Protein 3P06 (pdb70)

InterPro domains:
  IPR002662 Birnavirus VP2 protein [PF01766] (14-461)
  IPR002663 Birnavirus VP3 protein [PF01767] (892-1068)
  IPR025775 Birnavirus VP4 protease domain [PF01768] (469-806)
  IPR025775 Birnavirus VP4 protease domain [PS51548] (619-839)
  IPR029053 Viral coat protein subunit [G3DSA:2.60.120.20] (16-431)
  IPR043048 Birnavirus VP3, domain 1 [G3DSA:1.10.150.620] (952-1015)

Solvent-accessible surface area: 8712 Å² total

Organism: NCBI:txid321302

B-factor: mean 28.44, std 12.36, range [10.0, 89.31]

Foldseek 3Di:
DWDKFFWAFEKDKWWDPPPDIAIFIKKTFDDPQVRQQDVQQADWAQAPQCEIEGRAGVAPNVLVNPANANYYIYIATFFDDFFTMTIGHNQGAHEYYAQCRLRNLLRRPADPNTYAQEETAHDDPQWGDADDCVVVRCVRPPVVFVTFYEHCDPVGVHDTGSVRSNVVRRDHDDPDRGGTDHDNYYIYD

Secondary structure (DSSP, 8-state):
-EEEEE--B---EE--BTTB---EE--EES--GGG---TT--EEEE-TTS-EEEEE----HHHHTTS---SEEE---BSEE-SSEEEEESS-PPEESSTTHHHHHHHHT--SSS--------EETTEEPPPSSHHHHIIIIIHHHT---EESSTTSEE--BHHHHHHHHSS---S---B----SS-EE-

Radius of gyration: 14.61 Å; Cα contacts (8 Å, |Δi|>4): 497; chains: 1; bounding box: 37×34×33 Å

Sequence (189 aa):
NGVELSAVGVLLPVLDSGRRISGGAFAVKGDLSEHIKNPKNTRIAQTVAGGTIYGLSEVNIDEAEKLPIKGAITVLPVVQATATSILVPDNQPQLAFNSWEAAACAADTLESQQTPFLVTGAVESGNLSPNLLAVQKQLLVAKPAGIGLAANSDRALKVVTLEQLRQVVGDKPWRKPVTFSSGKNVAQA

Nearest PDB structures (foldseek):
  3p06-assembly1_A  TM=1.005E+00  e=1.184E-39  Tellina virus 1
  4izk-assembly1_A  TM=7.443E-01  e=7.998E-09  Yellowtail ascites virus - Y-6
  4izj-assembly2_B  TM=7.480E-01  e=6.464E-08  Yellowtail ascites virus - Y-6

Structure (mmCIF, N/CA/C/O backbone):
data_3P06
#
_entry.id   3P06
#
_cell.length_a   59.140
_cell.length_b   59.140
_cell.length_c   208.142
_cell.angle_alpha   90.00
_cell.angle_beta   90.00
_cell.angle_gamma   120.00
#
_symmetry.space_group_name_H-M   'P 64 2 2'
#
loop_
_entity.id
_entity.type
_entity.pdbx_description
1 polymer 'VP4 protein'
2 non-polymer 'SULFATE ION'
3 non-polymer GLYCEROL
4 non-polymer BETA-MERCAPTOETHANOL
5 non-polymer UREA
6 non-polymer 'CHLORIDE ION'
7 water water
#
loop_
_atom_site.group_PDB
_atom_site.id
_atom_site.type_symbol
_atom_site.label_atom_id
_atom_site.label_alt_id
_atom_site.label_comp_id
_atom_site.label_asym_id
_atom_site.label_entity_id
_atom_site.label_seq_id
_atom_site.pdbx_PDB_ins_code
_atom_site.Cartn_x
_atom_site.Cartn_y
_atom_site.Cartn_z
_atom_site.occupancy
_atom_site.B_iso_or_equiv
_atom_site.auth_seq_id
_atom_site.auth_comp_id
_atom_site.auth_asym_id
_atom_site.auth_atom_id
_atom_site.pdbx_PDB_model_num
ATOM 1 N N . ASN A 1 1 ? -19.722 19.183 -12.105 1.00 33.70 637 ASN A N 1
ATOM 2 C CA . ASN A 1 1 ? -19.057 20.064 -11.094 1.00 33.38 637 ASN A CA 1
ATOM 3 C C . ASN A 1 1 ? -17.552 19.992 -11.226 1.00 29.32 637 ASN A C 1
ATOM 4 O O . ASN A 1 1 ? -16.990 18.921 -11.503 1.00 29.39 637 ASN A O 1
ATOM 9 N N . GLY A 1 2 ? -16.901 21.141 -11.070 1.00 26.36 638 GLY A N 1
ATOM 10 C CA . GLY A 1 2 ? -15.440 21.220 -11.131 1.00 21.65 638 GLY A CA 1
ATOM 11 C C . GLY A 1 2 ? -14.994 22.612 -10.709 1.00 21.83 638 GLY A C 1
ATOM 12 O O . GLY A 1 2 ? -15.810 23.516 -10.401 1.00 19.12 638 GLY A O 1
ATOM 13 N N . VAL A 1 3 ? -13.694 22.815 -10.734 1.00 21.42 639 VAL A N 1
ATOM 14 C CA . VAL A 1 3 ? -13.122 24.074 -10.328 1.00 23.23 639 VAL A CA 1
ATOM 15 C C . VAL A 1 3 ? -12.220 24.566 -11.469 1.00 22.24 639 VAL A C 1
ATOM 16 O O . VAL A 1 3 ? -11.459 23.770 -12.064 1.00 20.91 639 VAL A O 1
ATOM 20 N N . GLU A 1 4 ? -12.281 25.862 -11.782 1.00 21.72 640 GLU A N 1
ATOM 21 C CA . GLU A 1 4 ? -11.376 26.437 -12.743 1.00 22.70 640 GLU A CA 1
ATOM 22 C C . GLU A 1 4 ? -10.221 27.110 -12.003 1.00 23.73 640 GLU A C 1
ATOM 23 O O . GLU A 1 4 ? -10.460 27.965 -11.149 1.00 24.51 640 GLU A O 1
ATOM 29 N N . LEU A 1 5 ? -8.981 26.804 -12.377 1.00 21.98 641 LEU A N 1
ATOM 30 C CA . LEU A 1 5 ? -7.813 27.271 -11.618 1.00 23.35 641 LEU A CA 1
ATOM 31 C C . LEU A 1 5 ? -6.861 27.964 -12.578 1.00 23.25 641 LEU A C 1
ATOM 32 O O . LEU A 1 5 ? -6.695 27.523 -13.726 1.00 20.90 641 LEU A O 1
ATOM 37 N N . SER A 1 6 ? -6.240 29.067 -12.135 1.00 23.90 642 SER A N 1
ATOM 38 C CA . SER A 1 6 ? -5.084 29.644 -12.830 1.00 25.35 642 SER A CA 1
ATOM 39 C C . SER A 1 6 ? -3.971 28.679 -12.604 1.00 24.38 642 SER A C 1
ATOM 40 O O . SER A 1 6 ? -3.714 28.339 -11.484 1.00 26.92 642 SER A O 1
ATOM 43 N N . ALA A 1 7 ? -3.258 28.274 -13.613 1.00 22.60 643 ALA A N 1
ATOM 44 C CA . ALA A 1 7 ? -2.288 27.191 -13.428 1.00 22.31 643 ALA A CA 1
ATOM 45 C C . ALA A 1 7 ? -1.458 27.143 -14.643 1.00 21.09 643 ALA A C 1
ATOM 46 O O . ALA A 1 7 ? -1.925 27.418 -15.763 1.00 20.32 643 ALA A O 1
ATOM 48 N N . VAL A 1 8 ? -0.236 26.726 -14.431 1.00 21.17 644 VAL A N 1
ATOM 49 C CA . VAL A 1 8 ? 0.680 26.528 -15.528 1.00 21.59 644 VAL A CA 1
ATOM 50 C C . VAL A 1 8 ? 1.273 25.124 -15.328 1.00 20.14 644 VAL A C 1
ATOM 51 O O . VAL A 1 8 ? 1.533 24.726 -14.197 1.00 19.22 644 VAL A O 1
ATOM 55 N N . GLY A 1 9 ? 1.431 24.382 -16.410 1.00 19.51 645 GLY A N 1
ATOM 56 C CA . GLY A 1 9 ? 2.032 23.069 -16.334 1.00 19.44 645 GLY A CA 1
ATOM 57 C C . GLY A 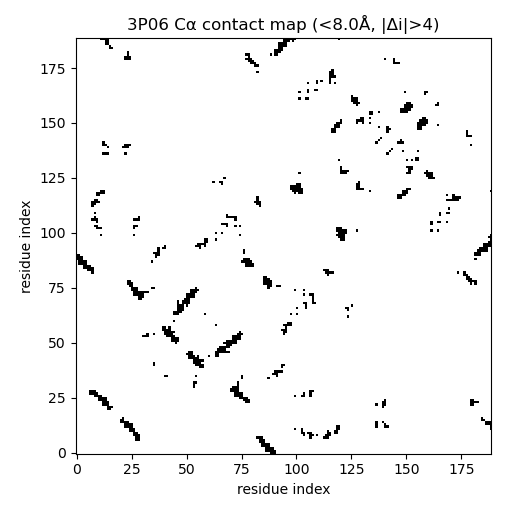1 9 ? 2.092 22.442 -17.704 1.00 19.50 645 GLY A C 1
ATOM 58 O O . GLY A 1 9 ? 2.110 23.157 -18.716 1.00 20.32 645 GLY A O 1
ATOM 59 N N . VAL A 1 10 ? 2.120 21.104 -17.759 1.00 17.62 646 VAL A N 1
ATOM 60 C CA . VAL A 1 10 ? 2.246 20.441 -19.044 1.00 15.86 646 VAL A CA 1
ATOM 61 C C . VAL A 1 10 ? 1.202 19.307 -19.140 1.00 15.41 646 VAL A C 1
ATOM 62 O O . VAL A 1 10 ? 1.081 18.472 -18.204 1.00 13.25 646 VAL A O 1
ATOM 66 N N . LEU A 1 11 ? 0.447 19.324 -20.242 1.00 14.23 647 LEU A N 1
ATOM 67 C CA . LEU A 1 11 ? -0.634 18.401 -20.439 1.00 15.81 647 LEU A CA 1
ATOM 68 C C . LEU A 1 11 ? -0.098 16.983 -20.772 1.00 15.82 647 LEU A C 1
ATOM 69 O O . LEU A 1 11 ? 0.901 16.837 -21.437 1.00 15.49 647 LEU A O 1
ATOM 74 N N . LEU A 1 12 ? -0.808 15.963 -20.345 1.00 15.22 648 LEU A N 1
ATOM 75 C CA . LEU A 1 12 ? -0.430 14.593 -20.704 1.00 14.82 648 LEU A CA 1
ATOM 76 C C . LEU A 1 12 ? -1.719 13.804 -20.988 1.00 15.05 648 LEU A C 1
ATOM 77 O O . LEU A 1 12 ? -2.702 13.919 -20.264 1.00 15.78 648 LEU A O 1
ATOM 82 N N . PRO A 1 13 ? -1.697 12.985 -22.031 1.00 17.08 649 PRO A N 1
ATOM 83 C CA . PRO A 1 13 ? -2.864 12.158 -22.359 1.00 17.94 649 PRO A CA 1
ATOM 84 C C . PRO A 1 13 ? -2.981 10.916 -21.466 1.00 16.43 649 PRO A C 1
ATOM 85 O O . PRO A 1 13 ? -1.971 10.374 -21.031 1.00 16.31 649 PRO A O 1
ATOM 89 N N . VAL A 1 14 ? -4.210 10.509 -21.161 1.00 16.40 650 VAL A N 1
ATOM 90 C CA . VAL A 1 14 ? -4.458 9.252 -20.466 1.00 16.63 650 VAL A CA 1
ATOM 91 C C . VAL A 1 14 ? -5.521 8.469 -21.197 1.00 17.80 650 VAL A C 1
ATOM 92 O O . VAL A 1 14 ? -6.337 9.032 -21.915 1.00 18.39 650 VAL A O 1
ATOM 96 N N . LEU A 1 15 ? -5.512 7.162 -20.998 1.00 18.55 651 LEU A N 1
ATOM 97 C CA . LEU A 1 15 ? -6.518 6.268 -21.556 1.00 21.47 651 LEU A CA 1
ATOM 98 C C . LEU A 1 15 ? -7.297 5.582 -20.443 1.00 23.38 651 LEU A C 1
ATOM 99 O O . LEU A 1 15 ? -6.719 5.312 -19.405 1.00 24.06 651 LEU A O 1
ATOM 112 N N . ASP A 1 17 ? -10.360 2.533 -19.538 1.00 38.73 653 ASP A N 1
ATOM 113 C CA . ASP A 1 17 ? -11.136 1.373 -19.944 1.00 45.18 653 ASP A CA 1
ATOM 114 C C . ASP A 1 17 ? -12.489 1.310 -19.195 1.00 47.92 653 ASP A C 1
ATOM 115 O O . ASP A 1 17 ? -12.528 1.194 -17.974 1.00 48.02 653 ASP A O 1
ATOM 120 N N . SER A 1 18 ? -13.587 1.380 -19.945 1.00 51.51 654 SER A N 1
ATOM 121 C CA . SER A 1 18 ? -14.941 1.137 -19.417 1.00 55.03 654 SER A CA 1
ATOM 122 C C . SER A 1 18 ? -15.404 -0.175 -19.994 1.00 57.87 654 SER A C 1
ATOM 123 O O . SER A 1 18 ? -16.382 -0.223 -20.768 1.00 61.02 654 SER A O 1
ATOM 126 N N . GLY A 1 19 ? -14.680 -1.237 -19.645 1.00 58.17 655 GLY A N 1
ATOM 127 C CA . GLY A 1 19 ? -14.918 -2.579 -20.186 1.00 59.81 655 GLY A CA 1
ATOM 128 C C . GLY A 1 19 ? -15.367 -2.762 -21.634 1.00 61.26 655 GLY A C 1
ATOM 129 O O . GLY A 1 19 ? -15.133 -3.842 -22.217 1.00 63.91 655 GLY A O 1
ATOM 130 N N . ARG A 1 20 ? -16.012 -1.745 -22.222 1.00 60.27 656 ARG A N 1
ATOM 131 C CA . ARG A 1 20 ? -16.592 -1.862 -23.571 1.00 62.25 656 ARG A CA 1
ATOM 132 C C . ARG A 1 20 ? -15.824 -1.033 -24.589 1.00 58.49 656 ARG A C 1
ATOM 133 O O . ARG A 1 20 ? -15.695 -1.415 -25.742 1.00 59.47 656 ARG A O 1
ATOM 141 N N . ARG A 1 21 ? -15.287 0.091 -24.149 1.00 54.41 657 ARG A N 1
ATOM 142 C CA . ARG A 1 21 ? -14.581 0.985 -25.045 1.00 51.11 657 ARG A CA 1
ATOM 143 C C . ARG A 1 21 ? -13.390 1.612 -24.350 1.00 44.79 657 ARG A C 1
ATOM 144 O O . ARG A 1 21 ? -13.379 1.790 -23.126 1.00 42.19 657 ARG A O 1
ATOM 152 N N . ILE A 1 22 ? -12.380 1.949 -25.133 1.00 30.67 658 ILE A N 1
ATOM 153 C CA . ILE A 1 22 ? -11.234 2.650 -24.568 1.00 29.39 658 ILE A CA 1
ATOM 154 C C . ILE A 1 22 ? -11.534 4.082 -24.873 1.00 26.12 658 ILE A C 1
ATOM 155 O O . ILE A 1 22 ? -11.890 4.376 -26.008 1.00 27.08 658 ILE A O 1
ATOM 160 N N . SER A 1 23 ? -11.487 4.945 -23.879 1.00 23.69 659 SER A N 1
ATOM 161 C CA . SER A 1 23 ? -11.626 6.349 -24.175 1.00 23.72 659 SER A CA 1
ATOM 162 C C . SER A 1 23 ? -10.384 7.085 -23.693 1.00 21.42 659 SER A C 1
ATOM 163 O O . SER A 1 23 ? -9.490 6.483 -23.066 1.00 21.09 659 SER A O 1
ATOM 166 N N . GLY A 1 24 ? -10.291 8.354 -24.055 1.00 19.53 660 GLY A N 1
ATOM 167 C CA . GLY A 1 24 ? -9.114 9.148 -23.817 1.00 19.33 660 GLY A CA 1
ATOM 168 C C . GLY A 1 24 ? -9.473 10.365 -22.966 1.00 19.67 660 GLY A C 1
ATOM 169 O O . GLY A 1 24 ? -10.615 10.789 -22.977 1.00 19.79 660 GLY A O 1
ATOM 170 N N . GLY A 1 25 ? -8.512 10.847 -22.173 1.00 16.46 661 GLY A N 1
ATOM 171 C CA . GLY A 1 25 ? -8.645 12.105 -21.464 1.00 16.69 661 GLY A CA 1
ATOM 172 C C . GLY A 1 25 ? -7.276 12.756 -21.222 1.00 14.73 661 GLY A C 1
ATOM 173 O O . GLY A 1 25 ? -6.281 12.384 -21.846 1.00 15.10 661 GLY A O 1
ATOM 174 N N . ALA A 1 26 ? -7.188 13.665 -20.242 1.00 14.72 662 ALA A N 1
ATOM 175 C CA . ALA A 1 26 ? -5.949 14.380 -20.030 1.00 12.08 662 ALA A CA 1
ATOM 176 C C . ALA A 1 26 ? -5.767 14.653 -18.574 1.00 12.74 662 ALA A C 1
ATOM 177 O O . ALA A 1 26 ? -6.734 14.825 -17.860 1.00 13.88 662 ALA A O 1
ATOM 179 N N . PHE A 1 27 ? -4.500 14.690 -18.144 1.00 12.59 663 PHE A N 1
ATOM 180 C CA . PHE A 1 27 ? -4.172 15.228 -16.836 1.00 13.85 663 PHE A CA 1
ATOM 181 C C . PHE A 1 27 ? -3.215 16.339 -17.183 1.00 13.68 663 PHE A C 1
ATOM 182 O O . PHE A 1 27 ? -2.743 16.423 -18.332 1.00 15.41 663 PHE A O 1
ATOM 198 N N . ALA A 1 29 ? 0.375 17.940 -15.436 1.00 12.56 665 ALA A N 1
ATOM 199 C CA . ALA A 1 29 ? 1.357 17.990 -14.338 1.00 14.48 665 ALA A CA 1
ATOM 200 C C . ALA A 1 29 ? 1.459 19.521 -14.020 1.00 16.00 665 ALA A C 1
ATOM 201 O O . ALA A 1 29 ? 2.078 20.269 -14.790 1.00 16.28 665 ALA A O 1
ATOM 203 N N . VAL A 1 30 ? 0.857 19.959 -12.917 1.00 16.68 666 VAL A N 1
ATOM 204 C CA . VAL A 1 30 ? 0.735 21.390 -12.678 1.00 18.01 666 VAL A CA 1
ATOM 205 C C . VAL A 1 30 ? 1.855 21.792 -11.722 1.00 19.39 666 VAL A C 1
ATOM 206 O O . VAL A 1 30 ? 2.201 21.062 -10.765 1.00 20.17 666 VAL A O 1
ATOM 210 N N . LYS A 1 31 ? 2.401 22.975 -11.921 1.00 20.78 667 LYS A N 1
ATOM 211 C CA . LYS A 1 31 ? 3.424 23.452 -11.004 1.00 21.30 667 LYS A CA 1
ATOM 212 C C . LYS A 1 31 ? 2.792 23.897 -9.700 1.00 21.39 667 LYS A C 1
ATOM 213 O O . LYS A 1 31 ? 1.822 24.648 -9.715 1.00 20.27 667 LYS A O 1
ATOM 219 N N . GLY A 1 32 ? 3.381 23.465 -8.581 1.00 21.52 668 GLY A N 1
ATOM 220 C CA . GLY A 1 32 ? 2.876 23.825 -7.260 1.00 21.59 668 GLY A CA 1
ATOM 221 C C . GLY A 1 32 ? 2.109 22.671 -6.588 1.00 22.20 668 GLY A C 1
ATOM 222 O O . GLY A 1 32 ? 1.837 21.605 -7.187 1.00 20.30 668 GLY A O 1
ATOM 223 N N . ASP A 1 33 ? 1.798 22.914 -5.321 1.00 21.51 669 ASP A N 1
ATOM 224 C CA . ASP A 1 33 ? 1.088 22.017 -4.507 1.00 22.57 669 ASP A CA 1
ATOM 225 C C . ASP A 1 33 ? -0.421 22.375 -4.626 1.00 22.49 669 ASP A C 1
ATOM 226 O O . ASP A 1 33 ? -0.912 23.314 -3.966 1.00 20.37 669 ASP A O 1
ATOM 231 N N . LEU A 1 34 ? -1.142 21.576 -5.403 1.00 19.58 670 LEU A N 1
ATOM 232 C CA . LEU A 1 34 ? -2.593 21.752 -5.576 1.00 19.77 670 LEU A CA 1
ATOM 233 C C . LEU A 1 34 ? -3.339 20.544 -5.000 1.00 19.92 670 LEU A C 1
ATOM 234 O O . LEU A 1 34 ? -4.472 20.273 -5.411 1.00 17.88 670 LEU A O 1
ATOM 239 N N . SER A 1 35 ? -2.747 19.880 -3.964 1.00 19.16 671 SER A N 1
ATOM 240 C CA . SER A 1 35 ? -3.319 18.613 -3.437 1.00 19.81 671 SER A CA 1
ATOM 241 C C . SER A 1 35 ? -4.711 18.820 -2.826 1.00 21.60 671 SER A C 1
ATOM 242 O O . SER A 1 35 ? -5.463 17.871 -2.665 1.00 20.53 671 SER A O 1
ATOM 245 N N . GLU A 1 36 ? -5.080 20.070 -2.516 1.00 21.80 672 GLU A N 1
ATOM 246 C CA . GLU A 1 36 ? -6.405 20.312 -1.991 1.00 24.41 672 GLU A CA 1
ATOM 247 C C . GLU A 1 36 ? -7.481 20.132 -3.096 1.00 23.85 672 GLU A C 1
ATOM 248 O O . GLU A 1 36 ? -8.657 20.064 -2.804 1.00 25.14 672 GLU A O 1
ATOM 254 N N . HIS A 1 37 ? -7.084 20.053 -4.362 1.00 21.39 673 HIS A N 1
ATOM 255 C CA . HIS A 1 37 ? -8.042 19.820 -5.440 1.00 22.23 673 HIS A CA 1
ATOM 256 C C . HIS A 1 37 ? -8.152 18.344 -5.860 1.00 23.39 673 HIS A C 1
ATOM 257 O O . HIS A 1 37 ? -8.973 17.975 -6.725 1.00 23.71 673 HIS A O 1
ATOM 264 N N . ILE A 1 38 ? -7.385 17.481 -5.194 1.00 22.95 674 ILE A N 1
ATOM 265 C CA . ILE A 1 38 ? -7.492 16.032 -5.454 1.00 22.62 674 ILE A CA 1
ATOM 266 C C . ILE A 1 38 ? -8.798 15.532 -4.849 1.00 24.39 674 ILE A C 1
ATOM 267 O O . ILE A 1 38 ? -9.028 15.670 -3.660 1.00 26.24 674 ILE A O 1
ATOM 272 N N . LYS A 1 39 ? -9.704 14.995 -5.657 1.00 25.82 675 LYS A N 1
ATOM 273 C CA . LYS A 1 39 ? -10.981 14.496 -5.074 1.00 27.58 675 LYS A CA 1
ATOM 274 C C . LYS A 1 39 ? -11.180 12.971 -5.247 1.00 29.13 675 LYS A C 1
ATOM 275 O O . LYS A 1 39 ? -12.265 12.457 -5.010 1.00 30.96 675 LYS A O 1
ATOM 281 N N . ASN A 1 40 ? -10.126 12.237 -5.620 1.00 27.34 676 ASN A N 1
ATOM 282 C CA . ASN A 1 40 ? -10.215 10.781 -5.635 1.00 26.30 676 ASN A CA 1
ATOM 283 C C . ASN A 1 40 ? -9.343 10.302 -4.447 1.00 26.21 676 ASN A C 1
ATOM 284 O O . ASN A 1 40 ? -8.145 10.571 -4.431 1.00 24.26 676 ASN A O 1
ATOM 289 N N . PRO A 1 41 ? -9.969 9.667 -3.432 1.00 27.44 677 PRO A N 1
ATOM 290 C CA . PRO A 1 41 ? -9.223 9.234 -2.251 1.00 28.20 677 PRO A CA 1
ATOM 291 C C . PRO A 1 41 ? -8.181 8.091 -2.570 1.00 27.93 677 PRO A C 1
ATOM 292 O O . PRO A 1 41 ? -7.377 7.731 -1.709 1.00 28.76 677 PRO A O 1
ATOM 296 N N . LYS A 1 42 ? -8.173 7.537 -3.776 1.00 25.11 678 LYS A N 1
ATOM 297 C CA . LYS A 1 42 ? -7.084 6.632 -4.134 1.00 24.53 678 LYS A CA 1
ATOM 298 C C . LYS A 1 42 ? -5.829 7.421 -4.574 1.00 21.53 678 LYS A C 1
ATOM 299 O O . LYS A 1 42 ? -4.758 6.872 -4.603 1.00 20.62 678 LYS A O 1
ATOM 305 N N . ASN A 1 43 ? -5.983 8.659 -5.041 1.00 18.47 679 ASN A N 1
ATOM 306 C CA . ASN A 1 43 ? -4.812 9.413 -5.577 1.00 19.23 679 ASN A CA 1
ATOM 307 C C . ASN A 1 43 ? -4.144 10.220 -4.484 1.00 19.29 679 ASN A C 1
ATOM 308 O O . ASN A 1 43 ? -3.836 11.395 -4.655 1.00 19.93 679 ASN A O 1
ATOM 313 N N . THR A 1 44 ? -3.940 9.584 -3.360 1.00 20.73 680 THR A N 1
ATOM 314 C CA . THR A 1 44 ? -3.529 10.265 -2.136 1.00 22.17 680 THR A CA 1
ATOM 315 C C . THR A 1 44 ? -2.102 9.766 -1.748 1.00 22.48 680 THR A C 1
ATOM 316 O O . THR A 1 44 ? -1.768 9.707 -0.573 1.00 24.87 680 THR A O 1
ATOM 320 N N . ARG A 1 45 ? -1.278 9.403 -2.726 1.00 21.34 681 ARG A N 1
ATOM 321 C CA . ARG A 1 45 ? 0.116 9.091 -2.463 1.00 23.35 681 ARG A CA 1
ATOM 322 C C . ARG A 1 45 ? 1.024 10.237 -2.974 1.00 22.75 681 ARG A C 1
ATOM 323 O O . ARG A 1 45 ? 0.769 10.870 -4.020 1.00 20.67 681 ARG A O 1
ATOM 331 N N . ILE A 1 46 ? 2.065 10.550 -2.221 1.00 23.72 682 ILE A N 1
ATOM 332 C CA . ILE A 1 46 ? 2.950 11.622 -2.643 1.00 24.67 682 ILE A CA 1
ATOM 333 C C . ILE A 1 46 ? 4.334 11.014 -2.897 1.00 24.25 682 ILE A C 1
ATOM 334 O O . ILE A 1 46 ? 4.700 10.103 -2.181 1.00 27.05 682 ILE A O 1
ATOM 339 N N . ALA A 1 47 ? 5.066 11.461 -3.907 1.00 21.86 683 ALA A N 1
ATOM 340 C CA . ALA A 1 47 ? 6.432 10.986 -4.171 1.00 22.91 683 ALA A CA 1
ATOM 341 C C . ALA A 1 47 ? 7.384 12.141 -3.857 1.00 24.93 683 ALA A C 1
ATOM 342 O O . ALA A 1 47 ? 7.241 13.245 -4.416 1.00 25.12 683 ALA A O 1
ATOM 344 N N . GLN A 1 48 ? 8.307 11.947 -2.925 1.00 26.10 684 GLN A N 1
ATOM 345 C CA . GLN A 1 48 ? 9.388 12.923 -2.711 1.00 27.69 684 GLN A CA 1
ATOM 346 C C . GLN A 1 48 ? 10.585 12.454 -3.559 1.00 28.07 684 GLN A C 1
ATOM 347 O O . GLN A 1 48 ? 10.921 11.251 -3.527 1.00 29.06 684 GLN A O 1
ATOM 353 N N . THR A 1 49 ? 11.213 13.361 -4.295 1.00 25.74 685 THR A N 1
ATOM 354 C CA . THR A 1 49 ? 12.225 12.928 -5.237 1.00 27.39 685 THR A CA 1
ATOM 355 C C . THR A 1 49 ? 13.589 13.139 -4.698 1.00 29.79 685 THR A C 1
ATOM 356 O O . THR A 1 49 ? 13.817 13.976 -3.793 1.00 32.02 685 THR A O 1
ATOM 360 N N . VAL A 1 50 ? 14.541 12.450 -5.307 1.00 32.32 686 VAL A N 1
ATOM 361 C CA . VAL A 1 50 ? 15.947 12.646 -4.913 1.00 34.12 686 VAL A CA 1
ATOM 362 C C . VAL A 1 50 ? 16.461 14.078 -5.053 1.00 34.44 686 VAL A C 1
ATOM 363 O O . VAL A 1 50 ? 17.355 14.457 -4.304 1.00 36.76 686 VAL A O 1
ATOM 367 N N . ALA A 1 51 ? 15.891 14.881 -5.943 1.00 32.10 687 ALA A N 1
ATOM 368 C CA . ALA A 1 51 ? 16.324 16.282 -6.141 1.00 33.46 687 ALA A CA 1
ATOM 369 C C . ALA A 1 51 ? 15.627 17.285 -5.200 1.00 33.24 687 ALA A C 1
ATOM 370 O O . ALA A 1 51 ? 15.752 18.497 -5.398 1.00 34.05 687 ALA A O 1
ATOM 372 N N . GLY A 1 52 ? 14.922 16.800 -4.168 1.00 32.19 688 GLY A N 1
ATOM 373 C CA . GLY A 1 52 ? 14.195 17.702 -3.252 1.00 30.45 688 GLY A CA 1
ATOM 374 C C . GLY A 1 52 ? 12.735 18.008 -3.664 1.00 29.54 688 GLY A C 1
ATOM 375 O O . GLY A 1 52 ? 12.075 18.762 -2.976 1.00 29.76 688 GLY A O 1
ATOM 376 N N . GLY A 1 53 ? 12.209 17.428 -4.761 1.00 27.51 689 GLY A N 1
ATOM 377 C CA . GLY A 1 53 ? 10.888 17.829 -5.269 1.00 25.37 689 GLY A CA 1
ATOM 378 C C . GLY A 1 53 ? 9.764 17.031 -4.569 1.00 25.24 689 GLY A C 1
ATOM 379 O O . GLY A 1 53 ? 10.036 16.121 -3.786 1.00 24.84 689 GLY A O 1
ATOM 380 N N . THR A 1 54 ? 8.503 17.372 -4.828 1.00 24.33 690 THR A N 1
ATOM 381 C CA . THR A 1 54 ? 7.363 16.646 -4.228 1.00 24.85 690 THR A CA 1
ATOM 382 C C . THR A 1 54 ? 6.308 16.522 -5.319 1.00 22.86 690 THR A C 1
ATOM 383 O O . THR A 1 54 ? 5.971 17.557 -5.952 1.00 22.23 690 THR A O 1
ATOM 387 N N . ILE A 1 55 ? 5.810 15.301 -5.602 1.00 20.99 691 ILE A N 1
ATOM 388 C CA . ILE A 1 55 ? 4.812 15.153 -6.631 1.00 18.04 691 ILE A CA 1
ATOM 389 C C . ILE A 1 55 ? 3.543 14.615 -5.916 1.00 19.21 691 ILE A C 1
ATOM 390 O O . ILE A 1 55 ? 3.553 13.533 -5.302 1.00 19.97 691 ILE A O 1
ATOM 395 N N . TYR A 1 56 ? 2.440 15.310 -6.102 1.00 16.60 692 TYR A N 1
ATOM 396 C CA . TYR A 1 56 ? 1.142 14.971 -5.547 1.00 17.09 692 TYR A CA 1
ATOM 397 C C . TYR A 1 56 ? 0.239 14.430 -6.628 1.00 16.08 692 TYR A C 1
ATOM 398 O O . TYR A 1 56 ? 0.406 14.743 -7.797 1.00 15.49 692 TYR A O 1
ATOM 407 N N . GLY A 1 57 ? -0.807 13.699 -6.216 1.00 18.64 693 GLY A N 1
ATOM 408 C CA . GLY A 1 57 ? -1.886 13.319 -7.119 1.00 17.71 693 GLY A CA 1
ATOM 409 C C . GLY A 1 57 ? -1.670 11.851 -7.578 1.00 19.40 693 GLY A C 1
ATOM 410 O O . GLY A 1 57 ? -2.427 11.356 -8.380 1.00 18.22 693 GLY A O 1
ATOM 411 N N . LEU A 1 58 ? -0.639 11.177 -7.060 1.00 20.67 694 LEU A N 1
ATOM 412 C CA . LEU A 1 58 ? -0.316 9.791 -7.433 1.00 20.78 694 LEU A CA 1
ATOM 413 C C . LEU A 1 58 ? -1.112 8.770 -6.665 1.00 22.12 694 LEU A C 1
ATOM 414 O O . LEU A 1 58 ? -1.546 9.065 -5.575 1.00 21.83 694 LEU A O 1
ATOM 419 N N . SER A 1 59 ? -1.233 7.540 -7.197 1.00 22.07 695 SER A N 1
ATOM 420 C CA . SER A 1 59 ? -1.903 6.485 -6.461 1.00 23.39 695 SER A CA 1
ATOM 421 C C . SER A 1 59 ? -0.926 5.334 -6.256 1.00 25.57 695 SER A C 1
ATOM 422 O O . SER A 1 59 ? 0.198 5.414 -6.751 1.00 25.07 695 SER A O 1
ATOM 425 N N . GLU A 1 60 ? -1.353 4.273 -5.542 1.00 27.45 696 GLU A N 1
ATOM 426 C CA . GLU A 1 60 ? -0.581 2.999 -5.423 1.00 31.59 696 GLU A CA 1
ATOM 427 C C . GLU A 1 60 ? -0.198 2.300 -6.745 1.00 30.62 696 GLU A C 1
ATOM 428 O O . GLU A 1 60 ? 0.749 1.469 -6.777 1.00 31.74 696 GLU A O 1
ATOM 442 N N . VAL A 1 62 ? 1.038 3.674 -9.282 1.00 25.30 698 VAL A N 1
ATOM 443 C CA . VAL A 1 62 ? 2.159 4.332 -9.929 1.00 23.03 698 VAL A CA 1
ATOM 444 C C . VAL A 1 62 ? 3.403 3.731 -9.369 1.00 23.49 698 VAL A C 1
ATOM 445 O O . VAL A 1 62 ? 3.406 3.425 -8.196 1.00 22.77 698 VAL A O 1
ATOM 449 N N . ASN A 1 63 ? 4.460 3.557 -10.149 1.00 24.09 699 ASN A N 1
ATOM 450 C CA . ASN A 1 63 ? 5.731 3.050 -9.586 1.00 25.65 699 ASN A CA 1
ATOM 451 C C . ASN A 1 63 ? 6.382 4.209 -8.827 1.00 26.95 699 ASN A C 1
ATOM 452 O O . ASN A 1 63 ? 6.999 5.102 -9.459 1.00 25.60 699 ASN A O 1
ATOM 457 N N . ILE A 1 64 ? 6.259 4.199 -7.495 1.00 28.01 700 ILE A N 1
ATOM 458 C CA . ILE A 1 64 ? 6.751 5.306 -6.696 1.00 30.09 700 ILE A CA 1
ATOM 459 C C . ILE A 1 64 ? 8.286 5.401 -6.666 1.00 30.33 700 ILE A C 1
ATOM 460 O O . ILE A 1 64 ? 8.823 6.508 -6.647 1.00 28.39 700 ILE A O 1
ATOM 465 N N . ASP A 1 65 ? 8.961 4.245 -6.667 1.00 32.05 701 ASP A N 1
ATOM 466 C CA . ASP A 1 65 ? 10.425 4.181 -6.747 1.00 33.90 701 ASP A CA 1
ATOM 467 C C . ASP A 1 65 ? 10.976 4.900 -7.981 1.00 32.36 701 ASP A C 1
ATOM 468 O O . ASP A 1 65 ? 11.994 5.573 -7.889 1.00 32.82 701 ASP A O 1
ATOM 473 N N . GLU A 1 66 ? 10.343 4.709 -9.151 1.00 30.35 702 GLU A N 1
ATOM 474 C C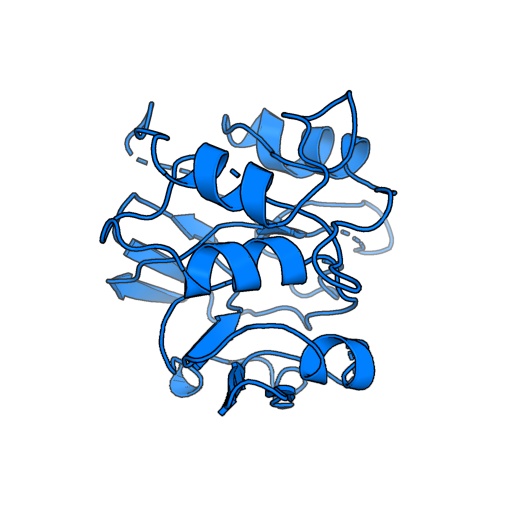A . GLU A 1 66 ? 10.734 5.442 -10.348 1.00 29.19 702 GLU A CA 1
ATOM 475 C C . GLU A 1 66 ? 10.358 6.941 -10.233 1.00 26.01 702 GLU A C 1
ATOM 476 O O . GLU A 1 66 ? 11.100 7.776 -10.690 1.00 25.37 702 GLU A O 1
ATOM 482 N N . ALA A 1 67 ? 9.189 7.263 -9.680 1.00 24.37 703 ALA A N 1
ATOM 483 C CA . ALA A 1 67 ? 8.818 8.660 -9.430 1.00 24.43 703 ALA A CA 1
ATOM 484 C C . ALA A 1 67 ? 9.880 9.364 -8.521 1.00 26.40 703 ALA A C 1
ATOM 485 O O . ALA A 1 67 ? 10.223 10.538 -8.759 1.00 27.37 703 ALA A O 1
ATOM 487 N N . GLU A 1 68 ? 10.391 8.658 -7.492 1.00 27.93 704 GLU A N 1
ATOM 488 C CA . GLU A 1 68 ? 11.368 9.258 -6.537 1.00 30.26 704 GLU A CA 1
ATOM 489 C C . GLU A 1 68 ? 12.747 9.526 -7.181 1.00 31.26 704 GLU A C 1
ATOM 490 O O . GLU A 1 68 ? 13.555 10.266 -6.625 1.00 31.59 704 GLU A O 1
ATOM 496 N N . LYS A 1 69 ? 13.003 8.943 -8.353 1.00 31.33 705 LYS A N 1
ATOM 497 C CA . LYS A 1 69 ? 14.291 9.169 -9.026 1.00 32.50 705 LYS A CA 1
ATOM 498 C C . LYS A 1 69 ? 14.237 10.316 -10.029 1.00 31.87 705 LYS A C 1
ATOM 499 O O . LYS A 1 69 ? 15.236 10.612 -10.661 1.00 32.41 705 LYS A O 1
ATOM 505 N N . LEU A 1 70 ? 13.061 10.957 -10.178 1.00 29.77 706 LEU A N 1
ATOM 506 C CA . LEU A 1 70 ? 12.904 12.056 -11.126 1.00 29.49 706 LEU A CA 1
ATOM 507 C C . LEU A 1 70 ? 13.679 13.317 -10.696 1.00 30.70 706 LEU A C 1
ATOM 508 O O . LEU A 1 70 ? 13.743 13.626 -9.510 1.00 29.87 706 LEU A O 1
ATOM 513 N N . PRO A 1 71 ? 14.244 14.044 -11.677 1.00 31.95 707 PRO A N 1
ATOM 514 C CA . PRO A 1 71 ? 15.002 15.302 -11.421 1.00 33.79 707 PRO A CA 1
ATOM 515 C C . PRO A 1 71 ? 14.028 16.486 -11.292 1.00 32.84 707 PRO A C 1
ATOM 516 O O . PRO A 1 71 ? 14.117 17.441 -12.034 1.00 35.79 707 PRO A O 1
ATOM 520 N N . ILE A 1 72 ? 13.035 16.361 -10.431 1.00 30.95 708 ILE A N 1
ATOM 521 C CA . ILE A 1 72 ? 12.055 17.416 -10.216 1.00 27.82 708 ILE A CA 1
ATOM 522 C C . ILE A 1 72 ? 12.459 18.043 -8.865 1.00 28.33 708 ILE A C 1
ATOM 523 O O . ILE A 1 72 ? 12.605 17.319 -7.845 1.00 26.47 708 ILE A O 1
ATOM 528 N N . LYS A 1 73 ? 12.661 19.370 -8.866 1.00 27.70 709 LYS A N 1
ATOM 529 C CA . LYS A 1 73 ? 13.082 20.075 -7.626 1.00 28.81 709 LYS A CA 1
ATOM 530 C C . LYS A 1 73 ? 11.934 20.787 -6.925 1.00 27.06 709 LYS A C 1
ATOM 531 O O . LYS A 1 73 ? 11.997 20.970 -5.737 1.00 27.17 709 LYS A O 1
ATOM 537 N N . GLY A 1 74 ? 10.887 21.165 -7.644 1.00 23.92 710 GLY A N 1
ATOM 538 C CA . GLY A 1 74 ? 9.778 21.879 -7.015 1.00 25.18 710 GLY A CA 1
ATOM 539 C C . GLY A 1 74 ? 8.566 20.962 -6.742 1.00 24.18 710 GLY A C 1
ATOM 540 O O . GLY A 1 74 ? 8.695 19.703 -6.733 1.00 24.36 710 GLY A O 1
ATOM 541 N N . ALA A 1 75 ? 7.400 21.561 -6.512 1.00 22.91 711 ALA A N 1
ATOM 542 C CA . ALA A 1 75 ? 6.166 20.777 -6.269 1.00 21.18 711 ALA A CA 1
ATOM 543 C C . ALA A 1 75 ? 5.435 20.6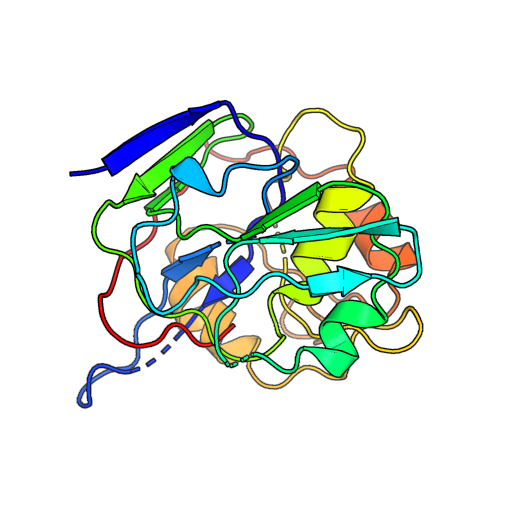10 -7.597 1.00 20.71 711 ALA A C 1
ATOM 544 O O . ALA A 1 75 ? 5.388 21.570 -8.391 1.00 21.30 711 ALA A O 1
ATOM 546 N N . ILE A 1 76 ? 4.924 19.407 -7.887 1.00 19.89 712 ILE A N 1
ATOM 547 C CA . ILE A 1 76 ? 4.145 19.171 -9.108 1.00 17.46 712 ILE A CA 1
ATOM 548 C C . ILE A 1 76 ? 2.911 18.438 -8.590 1.00 18.27 712 ILE A C 1
ATOM 549 O O . ILE A 1 76 ? 3.035 17.561 -7.734 1.00 18.27 712 ILE A O 1
ATOM 554 N N . THR A 1 77 ? 1.721 18.827 -9.041 1.00 16.17 713 THR A N 1
ATOM 555 C CA . THR A 1 77 ? 0.507 18.085 -8.719 1.00 15.73 713 THR A CA 1
ATOM 556 C C . THR A 1 77 ? -0.024 17.625 -10.056 1.00 17.33 713 THR A C 1
ATOM 557 O O . THR A 1 77 ? -0.081 18.447 -10.960 1.00 17.12 713 THR A O 1
ATOM 561 N N . VAL A 1 78 ? -0.370 16.322 -10.185 1.00 14.82 714 VAL A N 1
ATOM 562 C CA . VAL A 1 78 ? -0.913 15.790 -11.421 1.00 16.14 714 VAL A CA 1
ATOM 563 C C . VAL A 1 78 ? -2.409 15.755 -11.225 1.00 15.77 714 VAL A C 1
ATOM 564 O O . VAL A 1 78 ? -2.895 15.085 -10.286 1.00 17.82 714 VAL A O 1
ATOM 568 N N . LEU A 1 79 ? -3.159 16.500 -12.049 1.00 13.00 715 LEU A N 1
ATOM 569 C CA . LEU A 1 79 ? -4.617 16.605 -11.820 1.00 14.05 715 LEU A CA 1
ATOM 570 C C . LEU A 1 79 ? -5.301 16.282 -13.117 1.00 12.73 715 LEU A C 1
ATOM 571 O O . LEU A 1 79 ? -4.810 16.634 -14.169 1.00 13.11 715 LEU A O 1
ATOM 576 N N . PRO A 1 80 ? -6.443 15.628 -13.051 1.00 13.01 716 PRO A N 1
ATOM 577 C CA . PRO A 1 80 ? -7.221 15.523 -14.257 1.00 13.14 716 PRO A CA 1
ATOM 578 C C . PRO A 1 80 ? -7.743 16.898 -14.749 1.00 15.08 716 PRO A C 1
ATOM 579 O O . PRO A 1 80 ? -8.117 17.725 -13.930 1.00 15.25 716 PRO A O 1
ATOM 583 N N . VAL A 1 81 ? -7.892 17.086 -16.062 1.00 14.12 717 VAL A N 1
ATOM 584 C CA . VAL A 1 81 ? -8.426 18.357 -16.571 1.00 14.94 717 VAL A CA 1
ATOM 585 C C . VAL A 1 81 ? -9.404 18.053 -17.663 1.00 15.26 717 VAL A C 1
ATOM 586 O O . VAL A 1 81 ? -9.204 17.095 -18.457 1.00 15.05 717 VAL A O 1
ATOM 590 N N . VAL A 1 82 ? -10.494 18.805 -17.715 1.00 15.58 718 VAL A N 1
ATOM 591 C CA . VAL A 1 82 ? -11.418 18.604 -18.836 1.00 14.90 718 VAL A CA 1
ATOM 592 C C . VAL A 1 82 ? -11.297 19.757 -19.820 1.00 16.08 718 VAL A C 1
ATOM 593 O O . VAL A 1 82 ? -11.884 19.705 -20.922 1.00 14.80 718 VAL A O 1
ATOM 597 N N . GLN A 1 83 ? -10.598 20.828 -19.394 1.00 13.99 719 GLN A N 1
ATOM 598 C CA . GLN A 1 83 ? -10.356 22.000 -20.245 1.00 15.20 719 GLN A CA 1
ATOM 599 C C . GLN A 1 83 ? -9.043 22.585 -19.885 1.00 14.26 719 GLN A C 1
ATOM 600 O O . GLN A 1 83 ? -8.688 22.563 -18.707 1.00 15.34 719 GLN A O 1
ATOM 606 N N . ALA A 1 84 ? -8.321 23.101 -20.872 1.00 13.30 720 ALA A N 1
ATOM 607 C CA . ALA A 1 84 ? -7.077 23.825 -20.592 1.00 15.15 720 ALA A CA 1
ATOM 608 C C . ALA A 1 84 ? -6.895 25.009 -21.521 1.00 16.43 720 ALA A C 1
ATOM 609 O O . ALA A 1 84 ? -7.317 24.955 -22.713 1.00 17.45 720 ALA A O 1
ATOM 611 N N . THR A 1 85 ? -6.269 26.068 -20.995 1.00 17.41 721 THR A N 1
ATOM 612 C CA . THR A 1 85 ? -5.873 27.199 -21.806 1.00 20.56 721 THR A CA 1
ATOM 613 C C . THR A 1 85 ? -4.390 27.422 -21.499 1.00 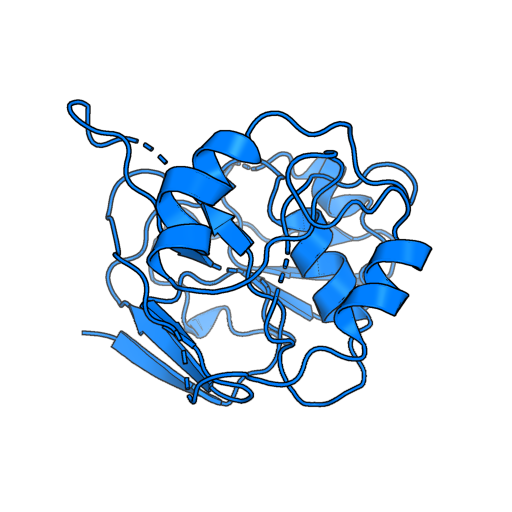21.12 721 THR A C 1
ATOM 614 O O . THR A 1 85 ? -3.828 26.685 -20.686 1.00 20.63 721 THR A O 1
ATOM 618 N N . ALA A 1 86 ? -3.773 28.428 -22.121 1.00 21.65 722 ALA A N 1
ATOM 619 C CA . ALA A 1 86 ? -2.381 28.818 -21.755 1.00 22.19 722 ALA A CA 1
ATOM 620 C C . ALA A 1 86 ? -2.159 29.082 -20.242 1.00 22.28 722 ALA A C 1
ATOM 621 O O . ALA A 1 86 ? -1.041 28.880 -19.711 1.00 22.24 722 ALA A O 1
ATOM 623 N N . THR A 1 87 ? -3.221 29.461 -19.519 1.00 22.02 723 THR A N 1
ATOM 624 C CA . THR A 1 87 ? -3.034 29.879 -18.127 1.00 22.23 723 THR A CA 1
ATOM 625 C C . THR A 1 87 ? -4.079 29.385 -17.146 1.00 21.42 723 THR A C 1
ATOM 626 O O . THR A 1 87 ? -4.091 29.801 -15.968 1.00 21.47 723 THR A O 1
ATOM 630 N N . SER A 1 88 ? -4.961 28.502 -17.587 1.00 20.98 724 SER A N 1
ATOM 631 C CA . SER A 1 88 ? -5.948 27.965 -16.658 1.00 21.27 724 SER A CA 1
ATOM 632 C C . SER A 1 88 ? -6.360 26.560 -17.002 1.00 19.05 724 SER A C 1
ATOM 633 O O . SER A 1 88 ? -6.211 26.117 -18.179 1.00 18.47 724 SER A O 1
ATOM 636 N N . ILE A 1 89 ? -6.897 25.853 -16.008 1.00 16.47 725 ILE A N 1
ATOM 637 C CA . ILE A 1 89 ? -7.471 24.571 -16.295 1.00 16.77 725 ILE A CA 1
ATOM 638 C C . ILE A 1 89 ? -8.792 24.412 -15.600 1.00 17.39 725 ILE A C 1
ATOM 639 O O . ILE A 1 89 ? -9.057 25.079 -14.624 1.00 18.07 725 ILE A O 1
ATOM 644 N N . LEU A 1 90 ? -9.579 23.466 -16.050 1.00 16.50 726 LEU A N 1
ATOM 645 C CA . LEU A 1 90 ? -10.769 23.135 -15.362 1.00 17.91 726 LEU A CA 1
ATOM 646 C C . LEU A 1 90 ? -10.605 21.665 -14.883 1.00 18.46 726 LEU A C 1
ATOM 647 O O . LEU A 1 90 ? -10.447 20.739 -15.693 1.00 16.18 726 LEU A O 1
ATOM 652 N N . VAL A 1 91 ? -10.667 21.491 -13.574 1.00 18.56 727 VAL A N 1
ATOM 653 C CA . VAL A 1 91 ? -10.422 20.222 -12.902 1.00 18.59 727 VAL A CA 1
ATOM 654 C C . VAL A 1 91 ? -11.821 19.712 -12.493 1.00 20.03 727 VAL A C 1
ATOM 655 O O . VAL A 1 91 ? -12.556 20.383 -11.759 1.00 19.70 727 VAL A O 1
ATOM 659 N N . PRO A 1 92 ? -12.178 18.526 -12.963 1.00 19.68 728 PRO A N 1
ATOM 660 C CA . PRO A 1 92 ? -13.537 18.009 -12.653 1.00 20.86 728 PRO A CA 1
ATOM 661 C C . PRO A 1 92 ? -13.532 17.480 -11.212 1.00 22.15 728 PRO A C 1
ATOM 662 O O . PRO A 1 92 ? -12.462 17.114 -10.682 1.00 21.32 728 PRO A O 1
ATOM 666 N N . ASP A 1 93 ? -14.705 17.475 -10.587 1.00 24.64 729 ASP A N 1
ATOM 667 C CA . ASP A 1 93 ? -14.843 16.938 -9.244 1.00 26.95 729 ASP A CA 1
ATOM 668 C C . ASP A 1 93 ? -14.833 15.387 -9.325 1.00 28.03 729 ASP A C 1
ATOM 669 O O . ASP A 1 93 ? -14.414 14.735 -8.407 1.00 28.48 729 ASP A O 1
ATOM 674 N N . ASN A 1 94 ? -15.285 14.836 -10.451 1.00 29.45 730 ASN A N 1
ATOM 675 C CA . ASN A 1 94 ? -15.225 13.418 -10.659 1.00 30.53 730 ASN A CA 1
ATOM 676 C C . ASN A 1 94 ? -13.906 13.030 -11.277 1.00 26.72 730 ASN A C 1
ATOM 677 O O . ASN A 1 94 ? -13.653 13.287 -12.441 1.00 25.30 730 ASN A O 1
ATOM 682 N N . GLN A 1 95 ? -13.067 12.402 -10.453 1.00 23.64 731 GLN A N 1
ATOM 683 C CA . GLN A 1 95 ? -11.670 12.210 -10.831 1.00 21.70 731 GLN A CA 1
ATOM 684 C C . GLN A 1 95 ? -11.301 10.706 -10.861 1.00 20.99 731 GLN A C 1
ATOM 685 O O . GLN A 1 95 ? -11.578 9.976 -9.935 1.00 21.28 731 GLN A O 1
ATOM 691 N N . PRO A 1 96 ? -10.700 10.267 -11.946 1.00 21.11 732 PRO A N 1
ATOM 692 C CA . PRO A 1 96 ? -10.264 8.856 -11.988 1.00 20.37 732 PRO A CA 1
ATOM 693 C C . PRO A 1 96 ? -8.914 8.638 -11.259 1.00 19.18 732 PRO A C 1
ATOM 694 O O . PRO A 1 96 ? -8.072 9.540 -11.089 1.00 17.53 732 PRO A O 1
ATOM 698 N N . GLN A 1 97 ? -8.704 7.408 -10.841 1.00 20.28 733 GLN A N 1
ATOM 699 C CA . GLN A 1 97 ? -7.433 7.004 -10.213 1.00 20.41 733 GLN A CA 1
ATOM 700 C C . GLN A 1 97 ? -6.347 7.085 -11.268 1.00 20.60 733 GLN A C 1
ATOM 701 O O . GLN A 1 97 ? -6.562 6.690 -12.445 1.00 22.16 733 GLN A O 1
ATOM 707 N N . LEU A 1 98 ? -5.213 7.680 -10.904 1.00 18.88 734 LEU A N 1
ATOM 708 C CA . LEU A 1 98 ? -4.117 7.787 -11.817 1.00 19.64 734 LEU A CA 1
ATOM 709 C C . LEU A 1 98 ? -3.184 6.593 -11.666 1.00 20.63 734 LEU A C 1
ATOM 710 O O . LEU A 1 98 ? -2.794 6.257 -10.557 1.00 23.37 734 LEU A O 1
ATOM 715 N N . ALA A 1 99 ? -2.818 5.971 -12.770 1.00 21.00 735 ALA A N 1
ATOM 716 C CA . ALA A 1 99 ? -2.009 4.742 -12.766 1.00 22.03 735 ALA A CA 1
ATOM 717 C C . ALA A 1 99 ? -0.851 4.861 -13.715 1.00 22.34 735 ALA A C 1
ATOM 718 O O . ALA A 1 99 ? -0.947 5.572 -14.702 1.00 22.19 735 ALA A O 1
ATOM 720 N N . PHE A 1 100 ? 0.254 4.164 -13.388 1.00 24.79 736 PHE A N 1
ATOM 721 C CA . PHE A 1 100 ? 1.441 3.990 -14.243 1.00 23.93 736 PHE A CA 1
ATOM 722 C C . PHE A 1 100 ? 2.298 5.252 -14.296 1.00 22.69 736 PHE A C 1
ATOM 723 O O . PHE A 1 100 ? 2.121 6.139 -13.471 1.00 22.78 736 PHE A O 1
ATOM 731 N N . ASN A 1 101 ? 3.231 5.348 -15.229 1.00 20.87 737 ASN A N 1
ATOM 732 C CA . ASN A 1 101 ? 4.296 6.308 -15.066 1.00 21.45 737 ASN A CA 1
ATOM 733 C C . ASN A 1 101 ? 4.492 7.181 -16.305 1.00 21.20 737 ASN A C 1
ATOM 734 O O . ASN A 1 101 ? 5.464 7.940 -16.400 1.00 21.37 737 ASN A O 1
ATOM 739 N N . SER A 1 102 ? 3.559 7.087 -17.247 1.00 20.28 738 SER A N 1
ATOM 740 C CA . SER A 1 102 ? 3.636 7.890 -18.456 1.00 21.08 738 SER A CA 1
ATOM 741 C C . SER A 1 102 ? 3.385 9.440 -18.287 1.00 18.33 738 SER A C 1
ATOM 742 O O . SER A 1 102 ? 3.477 10.191 -19.260 1.00 18.49 738 SER A O 1
ATOM 745 N N . TRP A 1 103 ? 3.094 9.896 -17.063 1.00 17.68 739 TRP A N 1
ATOM 746 C CA . TRP A 1 103 ? 2.931 11.323 -16.676 1.00 16.66 739 TRP A CA 1
ATOM 747 C C . TRP A 1 103 ? 4.316 11.942 -16.375 1.00 17.29 739 TRP A C 1
ATOM 748 O O . TRP A 1 103 ? 4.449 13.158 -16.230 1.00 15.42 739 TRP A O 1
ATOM 759 N N . GLU A 1 104 ? 5.353 11.109 -16.288 1.00 17.21 740 GLU A N 1
ATOM 760 C CA . GLU A 1 104 ? 6.667 11.622 -15.803 1.00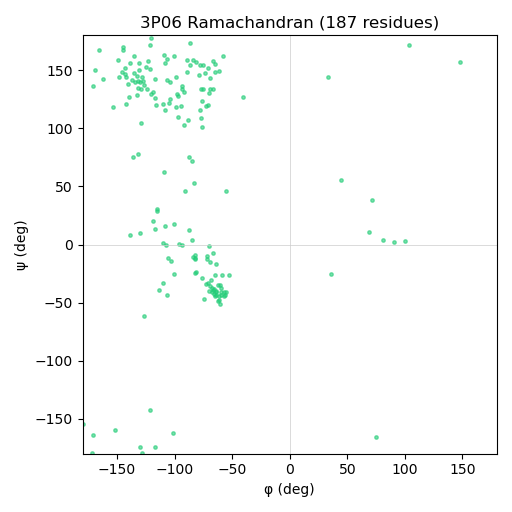 18.65 740 GLU A CA 1
ATOM 761 C C . GLU A 1 104 ? 7.350 12.603 -16.739 1.00 19.08 740 GLU A C 1
ATOM 762 O O . GLU A 1 104 ? 8.002 13.523 -16.259 1.00 21.50 740 GLU A O 1
ATOM 768 N N . ALA A 1 105 ? 7.319 12.362 -18.054 1.00 16.94 741 ALA A N 1
ATOM 769 C CA . ALA A 1 105 ? 7.908 13.326 -18.984 1.00 17.39 741 ALA A CA 1
ATOM 770 C C . ALA A 1 105 ? 7.221 14.711 -18.850 1.00 17.73 741 ALA A C 1
ATOM 771 O O . ALA A 1 105 ? 7.915 15.712 -18.800 1.00 20.61 741 ALA A O 1
ATOM 773 N N . ALA A 1 106 ? 5.886 14.763 -18.745 1.00 16.54 742 ALA A N 1
ATOM 774 C CA . ALA A 1 106 ? 5.178 16.029 -18.547 1.00 15.17 742 ALA A CA 1
ATOM 775 C C . ALA A 1 106 ? 5.584 16.737 -17.202 1.00 15.23 742 ALA A C 1
ATOM 776 O O . ALA A 1 106 ? 5.800 17.954 -17.153 1.00 15.35 742 ALA A O 1
ATOM 778 N N . ALA A 1 107 ? 5.655 15.958 -16.135 1.00 14.42 743 ALA A N 1
ATOM 779 C CA . ALA A 1 107 ? 6.007 16.465 -14.802 1.00 16.38 743 ALA A CA 1
ATOM 780 C C . ALA A 1 107 ? 7.448 17.008 -14.818 1.00 17.90 743 ALA A C 1
ATOM 781 O O . ALA A 1 107 ? 7.723 18.055 -14.205 1.00 18.76 743 ALA A O 1
ATOM 783 N N . CYS A 1 108 ? 8.367 16.315 -15.490 1.00 19.51 744 CYS A N 1
ATOM 784 C CA . CYS A 1 108 ? 9.746 16.869 -15.630 1.00 21.83 744 CYS A CA 1
ATOM 785 C C . CYS A 1 108 ? 9.756 18.155 -16.460 1.00 22.35 744 CYS A C 1
ATOM 786 O O . CYS A 1 108 ? 10.506 19.110 -16.163 1.00 23.73 744 CYS A O 1
ATOM 789 N N . ALA A 1 109 ? 9.021 18.145 -17.567 1.00 21.82 745 ALA A N 1
ATOM 790 C CA . ALA A 1 109 ? 8.941 19.329 -18.414 1.00 21.88 745 ALA A CA 1
ATOM 791 C C . ALA A 1 109 ? 8.236 20.488 -17.680 1.00 22.38 745 ALA A C 1
ATOM 792 O O . ALA A 1 109 ? 8.685 21.623 -17.788 1.00 24.37 745 ALA A O 1
ATOM 794 N N . ALA A 1 110 ? 7.201 20.215 -16.883 1.00 22.11 746 ALA A N 1
ATOM 795 C CA . ALA A 1 110 ? 6.481 21.249 -16.127 1.00 20.49 746 ALA A CA 1
ATOM 796 C C . ALA A 1 110 ? 7.421 21.812 -15.043 1.00 23.02 746 ALA A C 1
ATOM 797 O O . ALA A 1 110 ? 7.404 23.048 -14.765 1.00 20.45 746 ALA A O 1
ATOM 799 N N . ASP A 1 111 ? 8.240 20.940 -14.445 1.00 24.01 747 ASP A N 1
ATOM 800 C CA . ASP A 1 111 ? 9.169 21.432 -13.367 1.00 26.97 747 ASP A CA 1
ATOM 801 C C . ASP A 1 111 ? 10.207 22.490 -13.829 1.00 28.88 747 ASP A C 1
ATOM 802 O O . ASP A 1 111 ? 10.563 23.437 -13.076 1.00 29.51 747 ASP A O 1
ATOM 807 N N . THR A 1 112 ? 10.681 22.354 -15.068 1.00 29.20 748 THR A N 1
ATOM 808 C CA . THR A 1 112 ? 11.699 23.302 -15.575 1.00 30.77 748 THR A CA 1
ATOM 809 C C . THR A 1 112 ? 11.104 24.249 -16.616 1.00 31.58 748 THR A C 1
ATOM 810 O O . THR A 1 112 ? 11.832 24.914 -17.328 1.00 33.21 748 THR A O 1
ATOM 814 N N . LEU A 1 113 ? 9.782 24.322 -16.677 1.00 35.76 749 LEU A N 1
ATOM 815 C CA . LEU A 1 113 ? 9.081 25.301 -17.490 1.00 37.03 749 LEU A CA 1
ATOM 816 C C . LEU A 1 113 ? 9.249 26.681 -16.887 1.00 40.06 749 LEU A C 1
ATOM 817 O O . LEU A 1 113 ? 8.891 26.925 -15.721 1.00 41.03 749 LEU A O 1
ATOM 822 N N . GLU A 1 114 ? 9.830 27.588 -17.651 1.00 41.85 750 GLU A N 1
ATOM 823 C CA . GLU A 1 114 ? 10.082 28.923 -17.093 1.00 46.64 750 GLU A CA 1
ATOM 824 C C . GLU A 1 114 ? 9.192 29.984 -17.705 1.00 47.22 750 GLU A C 1
ATOM 825 O O . GLU A 1 114 ? 9.272 31.149 -17.321 1.00 50.24 750 GLU A O 1
ATOM 831 N N . SER A 1 115 ? 8.304 29.578 -18.615 1.00 47.36 751 SER A N 1
ATOM 832 C CA . SER A 1 115 ? 7.595 30.547 -19.460 1.00 48.33 751 SER A CA 1
ATOM 833 C C . SER A 1 115 ? 6.384 31.194 -18.822 1.00 48.67 751 SER A C 1
ATOM 834 O O . SER A 1 115 ? 6.009 32.311 -19.226 1.00 50.25 751 SER A O 1
ATOM 837 N N . GLN A 1 116 ? 5.760 30.544 -17.839 1.00 47.45 752 GLN A N 1
ATOM 838 C CA . GLN A 1 116 ? 4.562 31.178 -17.234 1.00 47.40 752 GLN A CA 1
ATOM 839 C C . GLN A 1 116 ? 3.312 30.933 -18.106 1.00 42.85 752 GLN A C 1
ATOM 840 O O . GLN A 1 116 ? 2.217 31.454 -17.842 1.00 43.22 752 GLN A O 1
ATOM 846 N N . GLN A 1 117 ? 3.488 30.157 -19.174 1.00 38.01 753 GLN A N 1
ATOM 847 C CA . GLN A 1 117 ? 2.361 29.697 -19.978 1.00 32.60 753 GLN A CA 1
ATOM 848 C C . GLN A 1 117 ? 2.514 28.197 -20.211 1.00 27.46 753 GLN A C 1
ATOM 849 O O . GLN A 1 117 ? 3.614 27.689 -20.478 1.00 27.19 753 GLN A O 1
ATOM 855 N N . THR A 1 118 ? 1.420 27.484 -20.154 1.00 22.11 754 THR A N 1
ATOM 856 C CA . THR A 1 118 ? 1.407 26.041 -20.518 1.00 18.94 754 THR A CA 1
ATOM 857 C C . THR A 1 118 ? 1.628 25.970 -22.028 1.00 19.16 754 THR A C 1
ATOM 858 O O . THR A 1 118 ? 1.002 26.758 -22.764 1.00 18.82 754 THR A O 1
ATOM 862 N N . PRO A 1 119 ? 2.524 25.070 -22.511 1.00 18.87 755 PRO A N 1
ATOM 863 C CA . PRO A 1 119 ? 2.749 24.934 -23.948 1.00 18.78 755 PRO A CA 1
ATOM 864 C C . PRO A 1 119 ? 1.531 24.279 -24.643 1.00 18.78 755 PRO A C 1
ATOM 865 O O . PRO A 1 119 ? 0.804 23.473 -24.034 1.00 18.44 755 PRO A O 1
ATOM 869 N N . PHE A 1 120 ? 1.332 24.599 -25.908 1.00 18.55 756 PHE A N 1
ATOM 870 C CA . PHE A 1 120 ? 0.242 23.992 -26.636 1.00 19.80 756 PHE A CA 1
ATOM 871 C C . PHE A 1 120 ? 0.786 22.703 -27.216 1.00 19.47 756 PHE A C 1
ATOM 872 O O . PHE A 1 120 ? 1.079 22.635 -28.409 1.00 20.17 756 PHE A O 1
ATOM 880 N N . LEU A 1 121 ? 0.938 21.695 -26.357 1.00 18.34 757 LEU A N 1
ATOM 881 C CA . LEU A 1 121 ? 1.560 20.477 -26.751 1.00 19.40 757 LEU A CA 1
ATOM 882 C C . LEU A 1 121 ? 1.351 19.503 -25.614 1.00 20.44 757 LEU A C 1
ATOM 883 O O . LEU A 1 121 ? 1.537 19.861 -24.446 1.00 24.05 757 LEU A O 1
ATOM 896 N N . VAL A 1 123 ? 2.375 15.881 -23.680 1.00 15.68 759 VAL A N 1
ATOM 897 C CA . VAL A 1 123 ? 3.608 15.108 -23.610 1.00 17.58 759 VAL A CA 1
ATOM 898 C C . VAL A 1 123 ? 3.361 13.741 -22.956 1.00 16.28 759 VAL A C 1
ATOM 899 O O . VAL A 1 123 ? 2.665 13.672 -21.967 1.00 16.35 759 VAL A O 1
ATOM 903 N N . THR A 1 124 ? 3.901 12.655 -23.483 1.00 16.78 760 THR A N 1
ATOM 904 C CA . THR A 1 124 ? 3.723 11.350 -22.807 1.00 17.45 760 THR A CA 1
ATOM 905 C C . THR A 1 124 ? 5.070 10.632 -22.721 1.00 18.24 760 THR A C 1
ATOM 906 O O . THR A 1 124 ? 5.862 10.663 -23.686 1.00 17.49 760 THR A O 1
ATOM 910 N N . GLY A 1 125 ? 5.279 9.904 -21.621 1.00 19.22 761 GLY A N 1
ATOM 911 C CA . GLY A 1 125 ? 6.374 8.958 -21.520 1.00 18.71 761 GLY A CA 1
ATOM 912 C C . GLY A 1 125 ? 6.901 8.860 -20.095 1.00 21.08 761 GLY A C 1
ATOM 913 O O . GLY A 1 125 ? 6.734 9.782 -19.302 1.00 20.13 761 GLY A O 1
ATOM 914 N N . ALA A 1 126 ? 7.539 7.738 -19.787 1.00 21.22 762 ALA A N 1
ATOM 915 C CA . ALA A 1 126 ? 8.146 7.489 -18.514 1.00 23.92 762 ALA A CA 1
ATOM 916 C C . ALA A 1 126 ? 9.579 8.009 -18.626 1.00 25.00 762 ALA A C 1
ATOM 917 O O . ALA A 1 126 ? 10.096 8.160 -19.730 1.00 25.27 762 ALA A O 1
ATOM 919 N N . VAL A 1 127 ? 10.216 8.294 -17.503 1.00 27.32 763 VAL A N 1
ATOM 920 C CA . VAL A 1 127 ? 11.573 8.869 -17.530 1.00 29.97 763 VAL A CA 1
ATOM 921 C C . VAL A 1 127 ? 12.472 7.982 -16.734 1.00 33.32 763 VAL A C 1
ATOM 922 O O . VAL A 1 127 ? 12.104 7.540 -15.642 1.00 34.71 763 VAL A O 1
ATOM 926 N N . GLU A 1 128 ? 13.640 7.687 -17.288 1.00 36.66 764 GLU A N 1
ATOM 927 C CA . GLU A 1 128 ? 14.671 6.856 -16.597 1.00 41.81 764 GLU A CA 1
ATOM 928 C C . GLU A 1 128 ? 16.041 7.426 -16.937 1.00 43.00 764 GLU A C 1
ATOM 929 O O . GLU A 1 128 ? 16.364 7.569 -18.138 1.00 42.07 764 GLU A O 1
ATOM 935 N N . SER A 1 129 ? 16.806 7.828 -15.911 1.00 45.11 765 SER A N 1
ATOM 936 C CA . SER A 1 129 ? 18.148 8.441 -16.103 1.00 47.21 765 SER A CA 1
ATOM 937 C C . SER A 1 129 ? 18.220 9.513 -17.218 1.00 45.99 765 SER A C 1
ATOM 938 O O . SER A 1 129 ? 19.022 9.381 -18.161 1.00 46.97 765 SER A O 1
ATOM 941 N N . GLY A 1 130 ? 17.368 10.534 -17.134 1.00 44.48 766 GLY A N 1
ATOM 942 C CA . GLY A 1 130 ? 17.390 11.651 -18.077 1.00 43.54 766 GLY A CA 1
ATOM 943 C C . GLY A 1 130 ? 16.956 11.362 -19.505 1.00 42.58 766 GLY A C 1
ATOM 944 O O . GLY A 1 130 ? 17.144 12.193 -20.421 1.00 42.76 766 GLY A O 1
ATOM 945 N N . ASN A 1 131 ? 16.388 10.183 -19.718 1.00 41.42 767 ASN A N 1
ATOM 946 C CA . ASN A 1 131 ? 15.860 9.839 -21.023 1.00 40.05 767 ASN A CA 1
ATOM 947 C C . ASN A 1 131 ? 14.402 9.429 -20.897 1.00 36.92 767 ASN A C 1
ATOM 948 O O . ASN A 1 131 ? 13.982 8.912 -19.866 1.00 35.63 767 ASN A O 1
ATOM 953 N N . LEU A 1 132 ? 13.652 9.632 -21.970 1.00 34.82 768 LEU A N 1
ATOM 954 C CA . LEU A 1 132 ? 12.335 9.063 -22.077 1.00 33.45 768 LEU A CA 1
ATOM 955 C C . LEU A 1 132 ? 12.512 7.605 -22.418 1.00 34.42 768 LEU A C 1
ATOM 956 O O . LEU A 1 132 ? 13.290 7.276 -23.303 1.00 35.09 768 LEU A O 1
ATOM 961 N N . SER A 1 133 ? 11.786 6.730 -21.727 1.00 34.35 769 SER A N 1
ATOM 962 C CA . SER A 1 133 ? 11.732 5.323 -22.107 1.00 35.58 769 SER A CA 1
ATOM 963 C C . SER A 1 133 ? 11.238 5.123 -23.528 1.00 33.75 769 SER A C 1
ATOM 964 O O . SER A 1 133 ? 10.576 6.000 -24.069 1.00 33.29 769 SER A O 1
ATOM 967 N N . PRO A 1 134 ? 11.488 3.941 -24.127 1.00 34.31 770 PRO A N 1
ATOM 968 C CA . PRO A 1 134 ? 10.743 3.798 -25.405 1.00 32.53 770 PRO A CA 1
ATOM 969 C C . PRO A 1 134 ? 9.209 3.833 -25.198 1.00 29.68 770 PRO A C 1
ATOM 970 O O . PRO A 1 134 ? 8.674 3.476 -24.159 1.00 28.96 770 PRO A O 1
ATOM 974 N N . ASN A 1 135 ? 8.503 4.323 -26.171 1.00 28.81 771 ASN A N 1
ATOM 975 C CA . ASN A 1 135 ? 7.112 4.542 -25.963 1.00 27.59 771 ASN A CA 1
ATOM 976 C C . ASN A 1 135 ? 6.272 3.310 -26.332 1.00 29.46 771 ASN A C 1
ATOM 977 O O . ASN A 1 135 ? 6.648 2.564 -27.227 1.00 30.07 771 ASN A O 1
ATOM 982 N N . LEU A 1 136 ? 5.152 3.090 -25.648 1.00 27.99 772 LEU A N 1
ATOM 983 C CA . LEU A 1 136 ? 4.254 1.989 -26.015 1.00 28.46 772 LEU A CA 1
ATOM 984 C C . LEU A 1 136 ? 2.955 2.480 -26.701 1.00 27.33 772 LEU A C 1
ATOM 985 O O . LEU A 1 136 ? 2.528 1.892 -27.678 1.00 28.53 772 LEU A O 1
ATOM 990 N N . LEU A 1 137 ? 2.345 3.546 -26.162 1.00 23.94 773 LEU A N 1
ATOM 991 C CA . LEU A 1 137 ? 0.953 3.839 -26.474 1.00 24.26 773 LEU A CA 1
ATOM 992 C C . LEU A 1 137 ? 0.764 5.165 -27.145 1.00 22.93 773 LEU A C 1
ATOM 993 O O . LEU A 1 137 ? -0.329 5.693 -27.095 1.00 22.96 773 LEU A O 1
ATOM 998 N N . ALA A 1 138 ? 1.809 5.733 -27.750 1.00 23.69 774 ALA A N 1
ATOM 999 C CA . ALA A 1 138 ? 1.637 7.067 -28.401 1.00 22.41 774 ALA A CA 1
ATOM 1000 C C . ALA A 1 138 ? 0.566 7.053 -29.511 1.00 22.49 774 ALA A C 1
ATOM 1001 O O . ALA A 1 138 ? -0.207 7.999 -29.664 1.00 19.85 774 ALA A O 1
ATOM 1003 N N . VAL A 1 139 ? 0.549 5.989 -30.306 1.00 22.30 775 VAL A N 1
ATOM 1004 C CA . VAL A 1 139 ? -0.389 5.927 -31.390 1.00 23.17 775 VAL A CA 1
ATOM 1005 C C . VAL A 1 139 ? -1.858 5.963 -30.888 1.00 21.26 775 VAL A C 1
ATOM 1006 O O . VAL A 1 139 ? -2.602 6.775 -31.359 1.00 20.15 775 VAL A O 1
ATOM 1010 N N . GLN A 1 140 ? -2.197 5.150 -29.892 1.00 19.89 776 GLN A N 1
ATOM 1011 C CA . GLN A 1 140 ? -3.505 5.176 -29.230 1.00 21.41 776 GLN A CA 1
ATOM 1012 C C . GLN A 1 140 ? -3.828 6.531 -28.556 1.00 20.00 776 GLN A C 1
ATOM 1013 O O . GLN A 1 140 ? -4.999 6.944 -28.579 1.00 20.10 776 GLN A O 1
ATOM 1019 N N . LYS A 1 141 ? -2.807 7.207 -27.998 1.00 17.53 777 LYS A N 1
ATOM 1020 C CA . LYS A 1 141 ? -3.009 8.546 -27.379 1.00 17.60 777 LYS A CA 1
ATOM 1021 C C . LYS A 1 141 ? -3.227 9.602 -28.451 1.00 16.85 77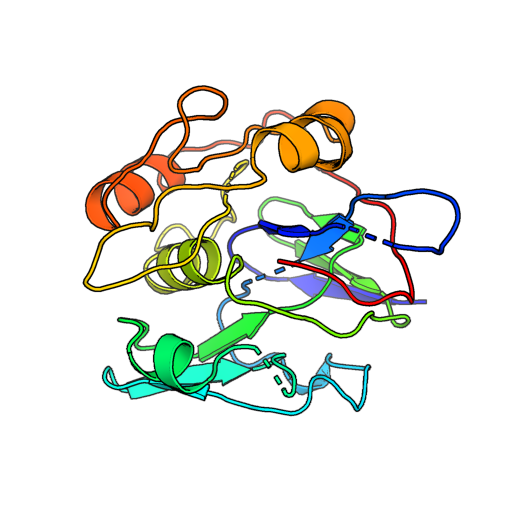7 LYS A C 1
ATOM 1022 O O . LYS A 1 141 ? -4.007 10.548 -28.266 1.00 17.56 777 LYS A O 1
ATOM 1028 N N . GLN A 1 142 ? -2.567 9.423 -29.590 1.00 16.21 778 GLN A N 1
ATOM 1029 C CA . GLN A 1 142 ? -2.839 10.255 -30.749 1.00 16.83 778 GLN A CA 1
ATOM 1030 C C . GLN A 1 142 ? -4.298 10.084 -31.158 1.00 16.94 778 GLN A C 1
ATOM 1031 O O . GLN A 1 142 ? -5.021 11.077 -31.339 1.00 17.20 778 GLN A O 1
ATOM 1037 N N . LEU A 1 143 ? -4.724 8.829 -31.308 1.00 17.16 779 LEU A N 1
ATOM 1038 C CA . LEU A 1 143 ? -6.067 8.545 -31.830 1.00 19.82 779 LEU A CA 1
ATOM 1039 C C . LEU A 1 143 ? -7.173 8.970 -30.925 1.00 19.23 779 LEU A C 1
ATOM 1040 O O . LEU A 1 143 ? -8.226 9.408 -31.394 1.00 21.72 779 LEU A O 1
ATOM 1045 N N . LEU A 1 144 ? -6.993 8.783 -29.625 1.00 18.03 780 LEU A N 1
ATOM 1046 C CA . LEU A 1 144 ? -8.097 8.966 -28.692 1.00 19.21 780 LEU A CA 1
ATOM 1047 C C . LEU A 1 144 ? -8.024 10.265 -27.940 1.00 19.04 780 LEU A C 1
ATOM 1048 O O . LEU A 1 144 ? -8.990 10.639 -27.291 1.00 19.48 780 LEU A O 1
ATOM 1053 N N . VAL A 1 145 ? -6.880 10.945 -27.961 1.00 17.31 781 VAL A N 1
ATOM 1054 C CA . VAL A 1 145 ? -6.824 12.186 -27.216 1.00 16.26 781 VAL A CA 1
ATOM 1055 C C . VAL A 1 145 ? -6.363 13.363 -28.044 1.00 15.77 781 VAL A C 1
ATOM 1056 O O . VAL A 1 145 ? -7.101 14.370 -28.174 1.00 16.69 781 VAL A O 1
ATOM 1060 N N . ALA A 1 146 ? -5.129 13.294 -28.558 1.00 14.51 782 ALA A N 1
ATOM 1061 C CA . ALA A 1 146 ? -4.509 14.508 -29.097 1.00 15.34 782 ALA A CA 1
ATOM 1062 C C . ALA A 1 146 ? -5.077 14.942 -30.437 1.00 17.56 782 ALA A C 1
ATOM 1063 O O . ALA A 1 146 ? -5.324 16.160 -30.677 1.00 17.04 782 ALA A O 1
ATOM 1065 N N . LYS A 1 147 ? -5.219 13.983 -31.351 1.00 17.37 783 LYS A N 1
ATOM 1066 C CA . LYS A 1 147 ? -5.828 14.316 -32.662 1.00 19.91 783 LYS A CA 1
ATOM 1067 C C . LYS A 1 147 ? -7.270 14.812 -32.563 1.00 20.49 783 LYS A C 1
ATOM 1068 O O . LYS A 1 147 ? -7.565 15.838 -33.113 1.00 22.38 783 LYS A O 1
ATOM 1074 N N . PRO A 1 148 ? -8.144 14.118 -31.824 1.00 21.08 784 PRO A N 1
ATOM 1075 C CA . PRO A 1 148 ? -9.475 14.741 -31.694 1.00 21.02 784 PRO A CA 1
ATOM 1076 C C . PRO A 1 148 ? -9.521 16.092 -30.942 1.00 21.80 784 PRO A C 1
ATOM 1077 O O . PRO A 1 148 ? -10.434 16.894 -31.192 1.00 21.10 784 PRO A O 1
ATOM 1081 N N . ALA A 1 149 ? -8.573 16.359 -30.025 1.00 21.38 785 ALA A N 1
ATOM 1082 C CA . ALA A 1 149 ? -8.545 17.640 -29.308 1.00 20.26 785 ALA A CA 1
ATOM 1083 C C . ALA A 1 149 ? -7.863 18.713 -30.156 1.00 21.16 785 ALA A C 1
ATOM 1084 O O . ALA A 1 149 ? -7.866 19.914 -29.788 1.00 23.04 785 ALA A O 1
ATOM 1086 N N . GLY A 1 150 ? -7.245 18.322 -31.272 1.00 20.94 786 GLY A N 1
ATOM 1087 C CA . GLY A 1 150 ? -6.540 19.276 -32.122 1.00 20.97 786 GLY A CA 1
ATOM 1088 C C . GLY A 1 150 ? -5.225 19.829 -31.555 1.00 21.71 786 GLY A C 1
ATOM 1089 O O . GLY A 1 150 ? -4.890 21.015 -31.737 1.00 22.63 786 GLY A O 1
ATOM 1090 N N . ILE A 1 151 ? -4.446 18.995 -30.874 1.00 19.54 787 ILE A N 1
ATOM 1091 C CA . ILE A 1 151 ? -3.211 19.493 -30.284 1.00 18.83 787 ILE A CA 1
ATOM 1092 C C . ILE A 1 151 ? -2.095 18.484 -30.583 1.00 19.28 787 ILE A C 1
ATOM 1093 O O . ILE A 1 151 ?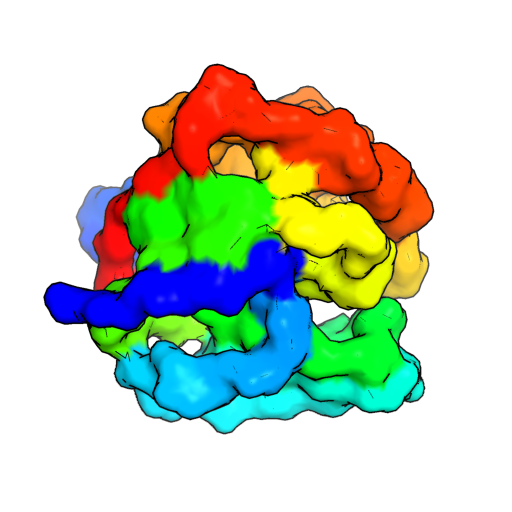 -2.360 17.312 -30.715 1.00 21.53 787 ILE A O 1
ATOM 1098 N N . GLY A 1 152 ? -0.869 18.944 -30.753 1.00 20.06 788 GLY A N 1
ATOM 1099 C CA . GLY A 1 152 ? 0.297 18.046 -30.942 1.00 19.47 788 GLY A CA 1
ATOM 1100 C C . GLY A 1 152 ? 0.665 17.187 -29.714 1.00 19.13 788 GLY A C 1
ATOM 1101 O O . GLY A 1 152 ? 0.394 17.539 -28.547 1.00 17.28 788 GLY A O 1
ATOM 1102 N N . LEU A 1 153 ? 1.367 16.081 -29.978 1.00 19.05 789 LEU A N 1
ATOM 1103 C CA . LEU A 1 153 ? 1.812 15.239 -28.882 1.00 18.32 789 LEU A CA 1
ATOM 1104 C C . LEU A 1 153 ? 3.308 14.997 -29.062 1.00 18.73 789 LEU A C 1
ATOM 1105 O O . LEU A 1 153 ? 3.718 14.675 -30.168 1.00 19.26 789 LEU A O 1
ATOM 1110 N N . ALA A 1 154 ? 4.090 15.135 -27.983 1.00 17.10 790 ALA A N 1
ATOM 1111 C CA . ALA A 1 154 ? 5.506 14.797 -27.976 1.00 17.17 790 ALA A CA 1
ATOM 1112 C C . ALA A 1 154 ? 5.655 13.488 -27.254 1.00 16.46 790 ALA A C 1
ATOM 1113 O O . ALA A 1 154 ? 4.985 13.258 -26.232 1.00 15.69 790 ALA A O 1
ATOM 1115 N N . ALA A 1 155 ? 6.528 12.619 -27.774 1.00 15.42 791 ALA A N 1
ATOM 1116 C CA . ALA A 1 155 ? 6.728 11.272 -27.157 1.00 16.96 791 ALA A CA 1
ATOM 1117 C C . ALA A 1 155 ? 7.992 10.719 -27.759 1.00 18.99 791 ALA A C 1
ATOM 1118 O O . ALA A 1 155 ? 8.449 11.236 -28.780 1.00 19.86 791 ALA A O 1
ATOM 1120 N N . ASN A 1 156 ? 8.519 9.634 -27.171 1.00 21.08 792 ASN A N 1
ATOM 1121 C CA . ASN A 1 156 ? 9.652 8.955 -27.771 1.00 23.03 792 ASN A CA 1
ATOM 1122 C C . ASN A 1 156 ? 9.118 7.970 -28.827 1.00 24.55 792 ASN A C 1
ATOM 1123 O O . ASN A 1 156 ? 9.124 6.757 -28.633 1.00 25.25 792 ASN A O 1
ATOM 1128 N N . SER A 1 157 ? 8.640 8.512 -29.931 1.00 23.98 793 SER A N 1
ATOM 1129 C CA . SER A 1 157 ? 7.998 7.741 -30.940 1.00 25.87 793 SER A CA 1
ATOM 1130 C C . SER A 1 157 ? 7.967 8.540 -32.231 1.00 27.35 793 SER A C 1
ATOM 1131 O O . SER A 1 157 ? 7.717 9.743 -32.247 1.00 25.74 793 SER A O 1
ATOM 1134 N N . ASP A 1 158 ? 8.159 7.860 -33.348 1.00 29.15 794 ASP A N 1
ATOM 1135 C CA . ASP A 1 158 ? 8.222 8.632 -34.561 1.00 30.87 794 ASP A CA 1
ATOM 1136 C C . ASP A 1 158 ? 6.771 8.868 -35.068 1.00 30.01 794 ASP A C 1
ATOM 1137 O O . ASP A 1 158 ? 6.595 9.480 -36.073 1.00 29.77 794 ASP A O 1
ATOM 1142 N N . ARG A 1 159 ? 5.736 8.442 -34.340 1.00 28.64 795 ARG A N 1
ATOM 1143 C CA . ARG A 1 159 ? 4.406 8.871 -34.758 1.00 29.38 795 ARG A CA 1
ATOM 1144 C C . ARG A 1 159 ? 3.892 10.061 -33.891 1.00 27.94 795 ARG A C 1
ATOM 1145 O O . ARG A 1 159 ? 2.707 10.356 -33.853 1.00 25.97 795 ARG A O 1
ATOM 1153 N N . ALA A 1 160 ? 4.836 10.709 -33.201 1.00 26.32 796 ALA A N 1
ATOM 1154 C CA . ALA A 1 160 ? 4.564 11.869 -32.390 1.00 25.63 796 ALA A CA 1
ATOM 1155 C C . ALA A 1 160 ? 5.575 12.943 -32.792 1.00 26.90 796 ALA A C 1
ATOM 1156 O O . ALA A 1 160 ? 6.362 12.756 -33.744 1.00 26.96 796 ALA A O 1
ATOM 1158 N N . LEU A 1 161 ? 5.595 14.064 -32.085 1.00 25.94 797 LEU A N 1
ATOM 1159 C CA . LEU A 1 161 ? 6.778 14.916 -32.197 1.00 27.10 797 LEU A CA 1
ATOM 1160 C C . LEU A 1 161 ? 7.872 14.258 -31.362 1.00 26.13 797 LEU A C 1
ATOM 1161 O O . LEU A 1 161 ? 7.777 14.188 -30.124 1.00 24.69 797 LEU A O 1
ATOM 1166 N N . LYS A 1 162 ? 8.882 13.707 -32.021 1.00 26.32 798 LYS A N 1
ATOM 1167 C CA . LYS A 1 162 ? 9.823 12.763 -31.372 1.00 26.74 798 LYS A CA 1
ATOM 1168 C C . LYS A 1 162 ? 10.858 13.419 -30.454 1.00 27.76 798 LYS A C 1
ATOM 1169 O O . LYS A 1 162 ? 11.611 14.269 -30.898 1.00 28.82 798 LYS A O 1
ATOM 1175 N N . VAL A 1 163 ? 10.909 13.011 -29.180 1.00 27.22 799 VAL A N 1
ATOM 1176 C CA . VAL A 1 163 ? 11.929 13.449 -28.267 1.00 28.56 799 VAL A CA 1
ATOM 1177 C C . VAL A 1 163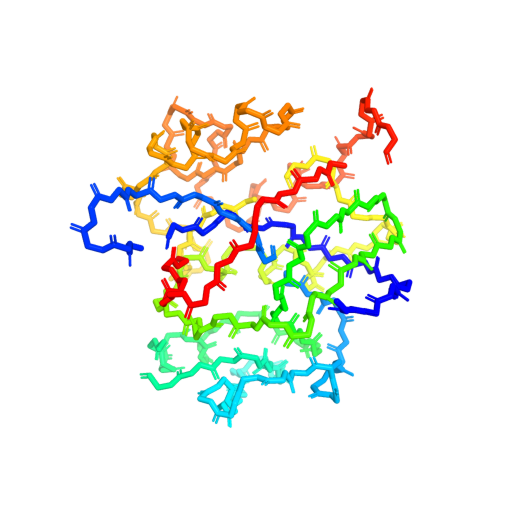 ? 12.470 12.251 -27.504 1.00 30.06 799 VAL A C 1
ATOM 1178 O O . VAL A 1 163 ? 11.719 11.391 -27.059 1.00 28.59 799 VAL A O 1
ATOM 1182 N N . VAL A 1 164 ? 13.784 12.236 -27.305 1.00 31.47 800 VAL A N 1
ATOM 1183 C CA . VAL A 1 164 ? 14.409 11.109 -26.668 1.00 33.09 800 VAL A CA 1
ATOM 1184 C C . VAL A 1 164 ? 14.984 11.485 -25.297 1.00 33.98 800 VAL A C 1
ATOM 1185 O O . VAL A 1 164 ? 14.887 10.710 -24.356 1.00 35.14 800 VAL A O 1
ATOM 1189 N N . THR A 1 165 ? 15.566 12.666 -25.176 1.00 34.79 801 THR A N 1
ATOM 1190 C CA . THR A 1 165 ? 16.212 13.068 -23.920 1.00 36.02 801 THR A CA 1
ATOM 1191 C C . THR A 1 165 ? 15.381 14.165 -23.212 1.00 33.90 801 THR A C 1
ATOM 1192 O O . THR A 1 165 ? 14.630 14.873 -23.843 1.00 31.09 801 THR A O 1
ATOM 1196 N N . LEU A 1 166 ? 15.536 14.277 -21.900 1.00 35.19 802 LEU A N 1
ATOM 1197 C CA . LEU A 1 166 ? 14.866 15.339 -21.140 1.00 35.22 802 LEU A CA 1
ATOM 1198 C C . LEU A 1 166 ? 15.342 16.706 -21.697 1.00 35.11 802 LEU A C 1
ATOM 1199 O O . LEU A 1 166 ? 14.529 17.632 -21.849 1.00 33.48 802 LEU A O 1
ATOM 1204 N N . GLU A 1 167 ? 16.624 16.805 -22.062 1.00 35.30 803 GLU A N 1
ATOM 1205 C CA . GLU A 1 167 ? 17.106 18.030 -22.710 1.00 37.34 803 GLU A CA 1
ATOM 1206 C C . GLU A 1 167 ? 16.331 18.395 -24.006 1.00 34.09 803 GLU A C 1
ATOM 1207 O O . GLU A 1 167 ? 15.940 19.566 -24.196 1.00 31.98 803 GLU A O 1
ATOM 1213 N N . GLN A 1 168 ? 16.077 17.406 -24.866 1.00 32.18 804 GLN A N 1
ATOM 1214 C CA . GLN A 1 168 ? 15.246 17.670 -26.072 1.00 31.94 804 GLN A CA 1
ATOM 1215 C C . GLN A 1 168 ? 13.807 18.060 -25.745 1.00 29.67 804 GLN A C 1
ATOM 1216 O O . GLN A 1 168 ? 13.241 18.939 -26.388 1.00 29.85 804 GLN A O 1
ATOM 1222 N N . LEU A 1 169 ? 13.225 17.404 -24.746 1.00 28.27 805 LEU A N 1
ATOM 1223 C CA . LEU A 1 169 ? 11.859 17.687 -24.368 1.00 27.46 805 LEU A CA 1
ATOM 1224 C C . LEU A 1 169 ? 11.768 19.139 -23.843 1.00 28.16 805 LEU A C 1
ATOM 1225 O O . LEU A 1 169 ? 10.824 19.873 -24.186 1.00 26.47 805 LEU A O 1
ATOM 1230 N N . ARG A 1 170 ? 12.744 19.557 -23.014 1.00 29.67 806 ARG A N 1
ATOM 1231 C CA . ARG A 1 170 ? 12.783 20.976 -22.560 1.00 32.45 806 ARG A CA 1
ATOM 1232 C C . ARG A 1 170 ? 12.796 22.005 -23.692 1.00 33.11 806 ARG A C 1
ATOM 1233 O O . ARG A 1 170 ? 12.137 23.043 -23.587 1.00 33.99 806 ARG A O 1
ATOM 1241 N N . GLN A 1 171 ? 13.555 21.730 -24.750 1.00 34.62 807 GLN A N 1
ATOM 1242 C CA . GLN A 1 171 ? 13.649 22.643 -25.892 1.00 36.87 807 GLN A CA 1
ATOM 1243 C C . GLN A 1 171 ? 12.291 22.737 -26.611 1.00 35.58 807 GLN A C 1
ATOM 1244 O O . GLN A 1 171 ? 11.856 23.802 -26.990 1.00 37.27 807 GLN A O 1
ATOM 1250 N N . VAL A 1 172 ? 11.631 21.598 -26.779 1.00 34.70 808 VAL A N 1
ATOM 1251 C CA . VAL A 1 172 ? 10.395 21.487 -27.516 1.00 34.33 808 VAL A CA 1
ATOM 1252 C C . VAL A 1 172 ? 9.228 22.125 -26.787 1.00 33.13 808 VAL A C 1
ATOM 1253 O O . VAL A 1 172 ? 8.346 22.624 -27.430 1.00 34.29 808 VAL A O 1
ATOM 1257 N N . VAL A 1 173 ? 9.186 22.104 -25.454 1.00 32.57 809 VAL A N 1
ATOM 1258 C CA . VAL A 1 173 ? 8.041 22.700 -24.740 1.00 31.59 809 VAL A CA 1
ATOM 1259 C C . VAL A 1 173 ? 8.198 24.198 -24.591 1.00 34.60 809 VAL A C 1
ATOM 1260 O O . VAL A 1 173 ? 7.251 24.869 -24.201 1.00 34.96 809 VAL A O 1
ATOM 1264 N N . GLY A 1 174 ? 9.399 24.719 -24.879 1.00 38.22 810 GLY A N 1
ATOM 1265 C CA . GLY A 1 174 ? 9.704 26.136 -24.671 1.00 41.38 810 GLY A CA 1
ATOM 1266 C C . GLY A 1 174 ? 8.951 27.062 -25.616 1.00 42.71 810 GLY A C 1
ATOM 1267 O O . GLY A 1 174 ? 8.640 28.201 -25.249 1.00 46.08 810 GLY A O 1
ATOM 1268 N N . ASP A 1 175 ? 8.636 26.603 -26.822 1.00 42.18 811 ASP A N 1
ATOM 1269 C CA . ASP A 1 175 ? 8.062 27.507 -27.827 1.00 43.58 811 ASP A CA 1
ATOM 1270 C C . ASP A 1 175 ? 6.894 26.862 -28.552 1.00 40.53 811 ASP A C 1
ATOM 1271 O O . ASP A 1 175 ? 7.065 26.433 -29.710 1.00 40.70 811 ASP A O 1
ATOM 1276 N N . LYS A 1 176 ? 5.735 26.777 -27.876 1.00 35.89 812 LYS A N 1
ATOM 1277 C CA . LYS A 1 176 ? 4.509 26.145 -28.422 1.00 31.40 812 LYS A CA 1
ATOM 1278 C C . LYS A 1 176 ? 3.266 27.022 -28.233 1.00 30.35 812 LYS A C 1
ATOM 1279 O O . LYS A 1 176 ? 2.453 26.813 -27.306 1.00 27.91 812 LYS A O 1
ATOM 1285 N N . PRO A 1 177 ? 3.133 28.050 -29.101 1.00 31.48 813 PRO A N 1
ATOM 1286 C CA . PRO A 1 177 ? 2.024 29.000 -28.949 1.00 30.50 813 PRO A CA 1
ATOM 1287 C C . PRO A 1 177 ? 0.692 28.276 -29.176 1.00 27.15 813 PRO A C 1
ATOM 1288 O O . PRO A 1 177 ? 0.642 27.246 -29.851 1.00 25.93 813 PRO A O 1
ATOM 1292 N N . TRP A 1 178 ? -0.362 28.827 -28.604 1.00 26.02 814 TRP A N 1
ATOM 1293 C CA . TRP A 1 178 ? -1.715 28.249 -28.654 1.00 23.48 814 TRP A CA 1
ATOM 1294 C C . TRP A 1 178 ? -2.320 28.545 -30.030 1.00 26.19 814 TRP A C 1
ATOM 1295 O O . TRP A 1 178 ? -2.548 29.734 -30.369 1.00 25.44 814 TRP A O 1
ATOM 1306 N N . ARG A 1 179 ? -2.596 27.506 -30.821 1.00 31.66 815 ARG A N 1
ATOM 1307 C CA . ARG A 1 179 ? -3.217 27.740 -32.139 1.00 34.31 815 ARG A CA 1
ATOM 1308 C C . ARG A 1 179 ? -4.752 27.911 -32.008 1.00 31.93 815 ARG A C 1
ATOM 1309 O O . ARG A 1 179 ? -5.423 28.339 -32.935 1.00 32.53 815 ARG A O 1
ATOM 1317 N N . LYS A 1 180 ? -5.310 27.587 -30.855 1.00 28.88 816 LYS A N 1
ATOM 1318 C CA . LYS A 1 180 ? -6.695 27.984 -30.579 1.00 28.71 816 LYS A CA 1
ATOM 1319 C C . LYS A 1 180 ? -6.819 28.322 -29.093 1.00 27.33 816 LYS A C 1
ATOM 1320 O O . LYS A 1 180 ? -5.871 28.130 -28.353 1.00 27.78 816 LYS A O 1
ATOM 1326 N N . PRO A 1 181 ? -7.948 28.906 -28.670 1.00 27.95 817 PRO A N 1
ATOM 1327 C CA . PRO A 1 181 ? -7.935 29.435 -27.298 1.00 28.14 817 PRO A CA 1
ATOM 1328 C C . PRO A 1 181 ? -7.945 28.392 -26.178 1.00 25.87 817 PRO A C 1
ATOM 1329 O O . PRO A 1 181 ? -7.493 28.674 -25.066 1.00 26.70 817 PRO A O 1
ATOM 1341 N N . VAL A 1 183 ? -8.471 23.807 -25.253 1.00 19.91 819 VAL A N 1
ATOM 1342 C CA . VAL A 1 183 ? -8.663 22.433 -25.639 1.00 20.50 819 VAL A CA 1
ATOM 1343 C C . VAL A 1 183 ? -9.581 21.840 -24.610 1.00 20.11 819 VAL A C 1
ATOM 1344 O O . VAL A 1 183 ? -9.536 22.192 -23.399 1.00 18.16 819 VAL A O 1
ATOM 1348 N N . THR A 1 184 ? -10.449 20.945 -25.053 1.00 20.41 820 THR A N 1
ATOM 1349 C CA . THR A 1 184 ? -11.266 20.272 -24.065 1.00 22.17 820 THR A CA 1
ATOM 1350 C C . THR A 1 184 ? -11.083 18.737 -24.169 1.00 22.19 820 THR A C 1
ATOM 1351 O O . THR A 1 184 ? -10.681 18.228 -25.227 1.00 22.56 820 THR A O 1
ATOM 1355 N N . PHE A 1 185 ? -11.391 18.018 -23.091 1.00 22.15 821 PHE A N 1
ATOM 1356 C CA . PHE A 1 185 ? -11.188 16.561 -23.042 1.00 23.25 821 PHE A CA 1
ATOM 1357 C C . PHE A 1 185 ? -12.378 15.931 -22.371 1.00 27.85 821 PHE A C 1
ATOM 1358 O O . PHE A 1 185 ? -13.076 16.628 -21.623 1.00 29.46 821 PHE A O 1
ATOM 1366 N N . SER A 1 186 ? -12.637 14.637 -22.644 1.00 29.86 822 SER A N 1
ATOM 1367 C CA . SER A 1 186 ? -13.670 13.858 -21.956 1.00 35.53 822 SER A CA 1
ATOM 1368 C C . SER A 1 186 ? -13.170 13.502 -20.555 1.00 36.11 822 SER A C 1
ATOM 1369 O O . SER A 1 186 ? -11.944 13.386 -20.309 1.00 32.15 822 SER A O 1
ATOM 1372 N N . SER A 1 187 ? -14.104 13.290 -19.645 1.00 40.92 823 SER A N 1
ATOM 1373 C CA . SER A 1 187 ? -13.707 12.772 -18.345 1.00 42.93 823 SER A CA 1
ATOM 1374 C C . SER A 1 187 ? -14.174 11.327 -18.173 1.00 45.52 823 SER A C 1
ATOM 1375 O O . SER A 1 187 ? -15.031 10.856 -18.905 1.00 48.91 823 SER A O 1
ATOM 1378 N N . GLY A 1 188 ? -13.593 10.625 -17.211 1.00 45.44 824 GLY A N 1
ATOM 1379 C CA . GLY A 1 188 ? -14.078 9.302 -16.865 1.00 48.24 824 GLY A CA 1
ATOM 1380 C C . GLY A 1 188 ? -13.950 9.054 -15.383 1.00 49.37 824 GLY A C 1
ATOM 1381 O O . GLY A 1 188 ? -13.268 9.788 -14.651 1.00 47.74 824 GLY A O 1
ATOM 1382 N N . LYS A 1 189 ? -14.590 7.999 -14.924 1.00 52.42 825 LYS A N 1
ATOM 1383 C CA . LYS A 1 189 ? -14.437 7.641 -13.540 1.00 53.58 825 LYS A CA 1
ATOM 1384 C C . LYS A 1 189 ? -13.564 6.368 -13.461 1.00 51.05 825 LYS A C 1
ATOM 1385 O O . LYS A 1 189 ? -13.278 5.850 -12.356 1.00 52.10 825 LYS A O 1
ATOM 1391 N N . ASN A 1 190 ? -13.154 5.867 -14.632 1.00 47.01 826 ASN A N 1
ATOM 1392 C CA . ASN A 1 190 ? -12.491 4.559 -14.725 1.00 45.25 826 ASN A CA 1
ATOM 1393 C C . ASN A 1 190 ? -11.028 4.854 -14.492 1.00 37.98 826 ASN A C 1
ATOM 1394 O O . ASN A 1 190 ? -10.622 5.946 -14.798 1.00 36.57 826 ASN A O 1
ATOM 1399 N N . VAL A 1 191 ? -10.229 3.926 -14.010 1.00 33.48 827 VAL A N 1
ATOM 1400 C CA . VAL A 1 191 ? -8.760 4.150 -13.913 1.00 27.59 827 VAL A CA 1
ATOM 1401 C C . VAL A 1 191 ? -8.084 4.871 -15.112 1.00 25.35 827 VAL A C 1
ATOM 1402 O O . VAL A 1 191 ? -8.227 4.448 -16.262 1.00 24.81 827 VAL A O 1
ATOM 1406 N N . ALA A 1 192 ? -7.327 5.952 -14.858 1.00 23.62 828 ALA A N 1
ATOM 1407 C CA . ALA A 1 192 ? -6.633 6.657 -15.946 1.00 21.55 828 ALA A CA 1
ATOM 1408 C C . ALA A 1 192 ? -5.240 6.143 -16.056 1.00 22.08 828 ALA A C 1
ATOM 1409 O O . ALA A 1 192 ? -4.461 6.235 -15.104 1.00 20.92 828 ALA A O 1
ATOM 1411 N N . GLN A 1 193 ? -4.931 5.583 -17.224 1.00 22.33 829 GLN A N 1
ATOM 1412 C CA . GLN A 1 193 ? -3.606 4.985 -17.507 1.00 24.48 829 GLN A CA 1
ATOM 1413 C C . GLN A 1 193 ? -2.759 5.998 -18.250 1.00 24.11 829 GLN A C 1
ATOM 1414 O O . GLN A 1 193 ? -3.006 6.291 -19.438 1.00 22.40 829 GLN A O 1
ATOM 1420 N N . ALA A 1 194 ? -1.745 6.496 -17.534 1.00 25.94 830 ALA A N 1
ATOM 1421 C CA . ALA A 1 194 ? -0.828 7.541 -18.008 1.00 27.77 830 ALA A CA 1
ATOM 1422 C C . ALA A 1 194 ? 0.475 6.858 -18.380 1.00 33.06 830 ALA A C 1
ATOM 1423 O O . ALA A 1 194 ? 0.720 5.719 -18.002 0.65 34.65 830 ALA A O 1
#

CATH classification: 3.30.230.110